Protein AF-A0A8T5UV61-F1 (afdb_monomer_lite)

Structure (mmCIF, N/CA/C/O backbone):
data_AF-A0A8T5UV61-F1
#
_entry.id   AF-A0A8T5UV61-F1
#
loop_
_atom_site.group_PDB
_atom_site.id
_atom_site.type_symbol
_atom_site.label_atom_id
_atom_site.label_alt_id
_atom_site.label_comp_id
_atom_site.label_asym_id
_atom_site.label_entity_id
_atom_site.label_seq_id
_atom_site.pdbx_PDB_ins_code
_atom_site.Cartn_x
_atom_site.Cartn_y
_atom_site.Cartn_z
_atom_site.occupancy
_atom_site.B_iso_or_equiv
_atom_site.auth_seq_id
_atom_site.auth_comp_id
_atom_site.auth_asym_id
_atom_site.auth_atom_id
_atom_site.pdbx_PDB_model_num
ATOM 1 N N . MET A 1 1 ? -10.840 4.000 -15.606 1.00 82.19 1 MET A N 1
ATOM 2 C CA . MET A 1 1 ? -11.154 3.038 -14.528 1.00 82.19 1 MET A CA 1
ATOM 3 C C . MET A 1 1 ? -10.895 3.607 -13.130 1.00 82.19 1 MET A C 1
ATOM 5 O O . MET A 1 1 ? -11.857 3.863 -12.430 1.00 82.19 1 MET A O 1
ATOM 9 N N . TRP A 1 2 ? -9.650 3.900 -12.730 1.00 83.44 2 TRP A N 1
ATOM 10 C CA . TRP A 1 2 ? -9.307 4.299 -11.345 1.00 83.44 2 TRP A CA 1
ATOM 11 C C . TRP A 1 2 ? -10.071 5.491 -10.763 1.00 83.44 2 TRP A C 1
ATOM 13 O O . TRP A 1 2 ? -10.503 5.436 -9.618 1.00 83.44 2 TRP A O 1
ATOM 23 N N . ARG A 1 3 ? -10.331 6.531 -11.563 1.00 86.00 3 ARG A N 1
ATOM 24 C CA . ARG A 1 3 ? -11.186 7.655 -11.139 1.00 86.00 3 ARG A CA 1
ATOM 25 C C . ARG A 1 3 ? -12.611 7.213 -10.786 1.00 86.00 3 ARG A C 1
ATOM 27 O O . ARG A 1 3 ? -13.176 7.719 -9.827 1.00 86.00 3 ARG A O 1
ATOM 34 N N . ALA A 1 4 ? -13.168 6.256 -11.531 1.00 90.94 4 ALA A N 1
ATOM 35 C CA . ALA A 1 4 ? -14.497 5.713 -11.257 1.00 90.94 4 ALA A CA 1
ATOM 36 C C . ALA A 1 4 ? -14.504 4.878 -9.969 1.00 90.94 4 ALA A C 1
ATOM 38 O O . ALA A 1 4 ? -15.421 5.013 -9.169 1.00 90.94 4 ALA A O 1
ATOM 39 N N . ILE A 1 5 ? -13.453 4.087 -9.718 1.00 92.00 5 ILE A N 1
ATOM 40 C CA . ILE A 1 5 ? -13.305 3.345 -8.455 1.00 92.00 5 ILE A CA 1
ATOM 41 C C . ILE A 1 5 ? -13.203 4.326 -7.277 1.00 92.00 5 ILE A C 1
ATOM 43 O O . ILE A 1 5 ? -13.886 4.144 -6.275 1.00 92.00 5 ILE A O 1
ATOM 47 N N . GLY A 1 6 ? -12.424 5.406 -7.414 1.00 91.81 6 GLY A N 1
ATOM 48 C CA . GLY A 1 6 ? -12.344 6.468 -6.405 1.00 91.81 6 GLY A CA 1
ATOM 49 C C . GLY A 1 6 ? -13.685 7.165 -6.155 1.00 91.81 6 GLY A C 1
ATOM 50 O O . GLY A 1 6 ? -14.048 7.400 -5.006 1.00 91.81 6 GLY A O 1
ATOM 51 N N . TYR A 1 7 ? -14.459 7.432 -7.210 1.00 92.44 7 TYR A N 1
ATOM 52 C CA . TYR A 1 7 ? -15.814 7.974 -7.086 1.00 92.44 7 TYR A CA 1
ATOM 53 C C . TYR A 1 7 ? -16.730 7.031 -6.294 1.00 92.44 7 TYR A C 1
ATOM 55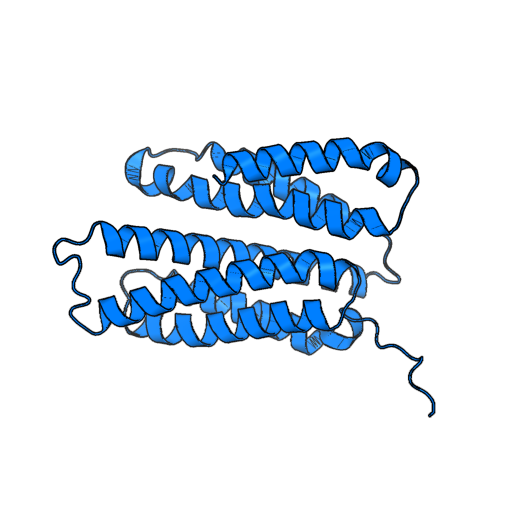 O O . TYR A 1 7 ? -17.366 7.455 -5.332 1.00 92.44 7 TYR A O 1
ATOM 63 N N . VAL A 1 8 ? -16.744 5.738 -6.642 1.00 96.31 8 VAL A N 1
ATOM 64 C CA . VAL A 1 8 ? -17.523 4.722 -5.917 1.00 96.31 8 VAL A CA 1
ATOM 65 C C . VAL A 1 8 ? -17.067 4.613 -4.462 1.00 96.31 8 VAL A C 1
ATOM 67 O O . VAL A 1 8 ? -17.913 4.543 -3.578 1.00 96.31 8 VAL A O 1
ATOM 70 N N . ALA A 1 9 ? -15.762 4.669 -4.186 1.00 95.88 9 ALA A N 1
ATOM 71 C CA . ALA A 1 9 ? -15.240 4.679 -2.821 1.00 95.88 9 ALA A CA 1
ATOM 72 C C . ALA A 1 9 ? -15.761 5.884 -2.013 1.00 95.88 9 ALA A C 1
ATOM 74 O O . ALA A 1 9 ? -16.153 5.726 -0.858 1.00 95.88 9 ALA A O 1
ATOM 75 N N . GLY A 1 10 ? -15.861 7.063 -2.635 1.00 95.69 10 GLY A N 1
ATOM 76 C CA . GLY A 1 10 ? -16.504 8.235 -2.037 1.00 95.69 10 GLY A CA 1
ATOM 77 C C . GLY A 1 10 ? -17.989 8.009 -1.727 1.00 95.69 10 GLY A C 1
ATOM 78 O O . GLY A 1 10 ? -18.439 8.313 -0.624 1.00 95.69 10 GLY A O 1
ATOM 79 N N . ILE A 1 11 ? -18.743 7.412 -2.657 1.00 97.75 11 ILE A N 1
ATOM 80 C CA . ILE A 1 11 ? -20.154 7.050 -2.427 1.00 97.75 11 ILE A CA 1
ATOM 81 C C . ILE A 1 11 ? -20.291 6.039 -1.283 1.00 97.75 11 ILE A C 1
ATOM 83 O O . ILE A 1 11 ? -21.181 6.187 -0.448 1.00 97.75 11 ILE A O 1
ATOM 87 N N . VAL A 1 12 ? -19.398 5.048 -1.199 1.00 97.94 12 VAL A N 1
ATOM 88 C CA . VAL A 1 12 ? -19.366 4.085 -0.091 1.00 97.94 12 VAL A CA 1
ATOM 89 C C . VAL A 1 12 ? -19.177 4.807 1.241 1.00 97.94 12 VAL A C 1
ATOM 91 O O . VAL A 1 12 ? -19.956 4.562 2.158 1.00 97.94 12 VAL A O 1
ATOM 94 N N . LEU A 1 13 ? -18.211 5.728 1.340 1.00 97.25 13 LEU A N 1
ATOM 95 C CA . LEU A 1 13 ? -17.978 6.514 2.559 1.00 97.25 13 LEU A CA 1
ATOM 96 C C . LEU A 1 13 ? -19.225 7.302 2.978 1.00 97.25 13 LEU A C 1
ATOM 98 O O . LEU A 1 13 ? -19.594 7.265 4.149 1.00 97.25 13 LEU A O 1
ATOM 102 N N . LEU A 1 14 ? -19.917 7.941 2.029 1.00 97.44 14 LEU A N 1
ATOM 103 C CA . LEU A 1 14 ? -21.171 8.657 2.296 1.00 97.44 14 LEU A CA 1
ATOM 104 C C . LEU A 1 14 ? -22.288 7.715 2.769 1.00 97.44 14 LEU A C 1
ATOM 106 O O . LEU A 1 14 ? -22.994 8.019 3.730 1.00 97.44 14 LEU A O 1
ATOM 110 N N . ALA A 1 15 ? -22.431 6.552 2.133 1.00 98.12 15 ALA A N 1
ATOM 111 C CA . ALA A 1 15 ? -23.472 5.581 2.460 1.00 98.12 15 ALA A CA 1
ATOM 112 C C . ALA A 1 15 ? -23.315 4.988 3.871 1.00 98.12 15 ALA A C 1
ATOM 114 O O . ALA A 1 15 ? -24.308 4.636 4.512 1.00 98.12 15 ALA A O 1
ATOM 115 N N . ILE A 1 16 ? -22.082 4.886 4.380 1.00 97.31 16 ILE A N 1
ATOM 116 C CA . ILE A 1 16 ? -21.812 4.312 5.703 1.00 97.31 16 ILE A CA 1
ATOM 117 C C . ILE A 1 16 ? -21.799 5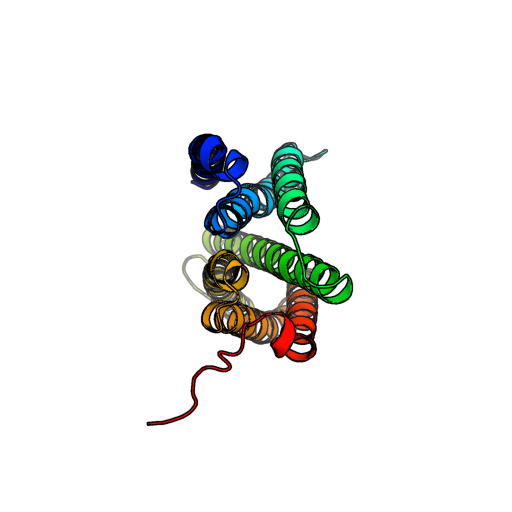.338 6.842 1.00 97.31 16 ILE A C 1
ATOM 119 O O . ILE A 1 16 ? -21.746 4.917 7.999 1.00 97.31 16 ILE A O 1
ATOM 123 N N . VAL A 1 17 ? -21.927 6.646 6.569 1.00 96.50 17 VAL A N 1
ATOM 124 C CA . VAL A 1 17 ? -21.949 7.709 7.602 1.00 96.50 17 VAL A CA 1
ATOM 125 C C . VAL A 1 17 ? -22.904 7.398 8.765 1.00 96.50 17 VAL A C 1
ATOM 127 O O . VAL A 1 17 ? -22.472 7.490 9.916 1.00 96.50 17 VAL A O 1
ATOM 130 N N . PRO A 1 18 ? -24.160 6.946 8.545 1.00 97.19 18 PRO A N 1
ATOM 131 C CA . PRO A 1 18 ? -25.055 6.620 9.657 1.00 97.19 18 PRO A CA 1
ATOM 132 C C . PRO A 1 18 ? -24.549 5.464 10.530 1.00 97.19 18 PRO A C 1
ATOM 134 O O . PRO A 1 18 ? -24.895 5.373 11.705 1.00 97.19 18 PRO A O 1
ATOM 137 N N . SER A 1 19 ? -23.760 4.550 9.961 1.00 96.94 19 SER A N 1
ATOM 138 C CA . SER A 1 19 ? -23.155 3.434 10.693 1.00 96.94 19 SER A CA 1
ATOM 139 C C . SER A 1 19 ? -21.912 3.866 11.467 1.00 96.94 19 SER A C 1
ATOM 141 O O . SER A 1 19 ? -21.738 3.401 12.592 1.00 96.94 19 SER A O 1
ATOM 143 N N . ILE A 1 20 ? -21.119 4.791 10.912 1.00 93.62 20 ILE A N 1
ATOM 144 C CA . ILE A 1 20 ? -19.981 5.419 11.602 1.00 93.62 20 ILE A CA 1
ATOM 145 C C . ILE A 1 20 ? -20.489 6.182 12.828 1.00 93.62 20 ILE A C 1
ATOM 147 O O . ILE A 1 20 ? -19.993 5.980 13.932 1.00 93.62 20 ILE A O 1
ATOM 151 N N . TYR A 1 21 ? -21.550 6.983 12.667 1.00 93.69 21 TYR A N 1
ATOM 152 C CA . TYR A 1 21 ? -22.157 7.737 13.771 1.00 93.69 21 TYR A CA 1
ATOM 153 C C . TYR A 1 21 ? -22.676 6.829 14.897 1.00 93.69 21 TYR A C 1
ATOM 155 O O . TYR A 1 21 ? -22.604 7.173 16.072 1.00 93.69 21 TYR A O 1
ATOM 163 N N . LYS A 1 22 ? -23.165 5.634 14.545 1.00 95.50 22 LYS A N 1
ATOM 164 C CA . LYS A 1 22 ? -23.608 4.607 15.502 1.00 95.50 22 LYS A CA 1
ATOM 165 C C . LYS A 1 22 ? -22.456 3.793 16.107 1.00 95.50 22 LYS A C 1
ATOM 167 O O . LYS A 1 22 ? -22.728 2.872 16.869 1.00 95.50 22 LYS A O 1
ATOM 172 N N . GLY A 1 23 ? -21.202 4.082 15.751 1.00 90.31 23 GLY A N 1
ATOM 173 C CA . GLY A 1 23 ? -20.021 3.389 16.268 1.00 90.31 23 GLY A CA 1
ATOM 174 C C . GLY A 1 23 ? -19.948 1.911 15.884 1.00 90.31 23 GLY A C 1
ATOM 175 O O . GLY A 1 23 ? -19.446 1.106 16.663 1.00 90.31 23 GLY A O 1
ATOM 176 N N . LYS A 1 24 ? -20.489 1.516 14.723 1.00 92.81 24 LYS A N 1
ATOM 177 C CA . LYS A 1 24 ? -20.487 0.103 14.316 1.00 92.81 24 LYS A CA 1
ATOM 178 C C . LYS A 1 24 ? -19.073 -0.354 13.942 1.00 92.81 24 LYS A C 1
ATOM 180 O O . LYS A 1 24 ? -18.500 0.157 12.991 1.00 92.81 24 LYS A O 1
ATOM 185 N N . GLU A 1 25 ? -18.564 -1.392 14.601 1.00 87.56 25 GLU A N 1
ATOM 186 C CA . GLU A 1 25 ? -17.175 -1.865 14.437 1.00 87.56 25 GLU A CA 1
ATOM 187 C C . GLU A 1 25 ? -16.787 -2.232 12.996 1.00 87.56 25 GLU A C 1
ATOM 189 O O . GLU A 1 25 ? -15.652 -2.020 12.574 1.00 87.56 25 GLU A O 1
ATOM 194 N N . TRP A 1 26 ? -17.734 -2.734 12.196 1.00 91.88 26 TRP A N 1
ATOM 195 C CA . TRP A 1 26 ? -17.458 -3.122 10.811 1.00 91.88 26 TRP A CA 1
ATOM 196 C C . TRP A 1 26 ? -17.126 -1.940 9.895 1.00 91.88 26 TRP A C 1
ATOM 198 O O . TRP A 1 26 ? -16.655 -2.185 8.786 1.00 91.88 26 TRP A O 1
ATOM 208 N N . THR A 1 27 ? -17.383 -0.686 10.287 1.00 95.06 27 THR A N 1
ATOM 209 C CA . THR A 1 27 ? -17.129 0.455 9.395 1.00 95.06 27 THR A CA 1
ATOM 210 C C . THR A 1 27 ? -15.643 0.648 9.150 1.00 95.06 27 THR A C 1
ATOM 212 O O . THR A 1 27 ? -15.276 0.930 8.016 1.00 95.06 27 THR A O 1
ATOM 215 N N . MET A 1 28 ? -14.779 0.359 10.131 1.00 93.69 28 MET A N 1
ATOM 216 C CA . MET A 1 28 ? -13.334 0.585 10.028 1.00 93.69 28 MET A CA 1
ATOM 217 C C . MET A 1 28 ? -12.719 -0.068 8.785 1.00 93.69 28 MET A C 1
ATOM 219 O O . MET A 1 28 ? -12.018 0.592 8.022 1.00 93.69 28 MET A O 1
ATOM 223 N N . LYS A 1 29 ? -13.001 -1.353 8.534 1.00 95.06 29 LYS A N 1
ATOM 224 C CA . LYS A 1 29 ? -12.458 -2.059 7.359 1.00 95.06 29 LYS A CA 1
ATOM 225 C C . LYS A 1 29 ? -12.929 -1.428 6.046 1.00 95.06 29 LYS A C 1
ATOM 227 O O . LYS A 1 29 ? -12.178 -1.401 5.073 1.00 95.06 29 LYS A O 1
ATOM 232 N N . VAL A 1 30 ? -14.162 -0.918 6.016 1.00 97.25 30 VAL A N 1
ATOM 233 C CA . VAL A 1 30 ? -14.756 -0.288 4.832 1.00 97.25 30 VAL A CA 1
ATOM 234 C C . VAL A 1 30 ? -14.184 1.109 4.635 1.00 97.25 30 VAL A C 1
ATOM 236 O O . VAL A 1 30 ? -13.793 1.436 3.522 1.00 97.25 30 VAL A O 1
ATOM 239 N N . GLU A 1 31 ? -14.055 1.892 5.705 1.00 97.38 31 GLU A N 1
ATOM 240 C CA . GLU A 1 31 ? -13.441 3.218 5.693 1.00 97.38 31 GLU A CA 1
ATOM 241 C C . GLU A 1 31 ? -11.984 3.142 5.229 1.00 97.38 31 GLU A C 1
ATOM 243 O O . GLU A 1 31 ? -11.615 3.821 4.274 1.00 97.38 31 GLU A O 1
ATOM 248 N N . LEU A 1 32 ? -11.171 2.265 5.829 1.00 97.38 32 LEU A N 1
ATOM 249 C CA . LEU A 1 32 ? -9.770 2.082 5.440 1.00 97.38 32 LEU A CA 1
ATOM 250 C C . LEU A 1 32 ? -9.639 1.657 3.979 1.00 97.38 32 LEU A C 1
ATOM 252 O O . LEU A 1 32 ? -8.831 2.220 3.245 1.00 97.38 32 LEU A O 1
ATOM 256 N N . THR A 1 33 ? -10.453 0.702 3.529 1.00 97.00 33 THR A N 1
ATOM 257 C CA . THR A 1 33 ? -10.420 0.254 2.129 1.00 97.00 33 THR A CA 1
ATOM 258 C C . THR A 1 33 ? -10.833 1.380 1.183 1.00 97.00 33 THR A C 1
ATOM 260 O O . THR A 1 33 ? -10.167 1.619 0.177 1.00 97.00 33 THR A O 1
ATOM 263 N N . ALA A 1 34 ? -11.902 2.108 1.509 1.00 97.31 34 ALA A N 1
ATOM 264 C CA . ALA A 1 34 ? -12.408 3.188 0.675 1.00 97.31 34 ALA A CA 1
ATOM 265 C C . ALA A 1 34 ? -11.436 4.373 0.609 1.00 97.31 34 ALA A C 1
ATOM 267 O O . ALA A 1 34 ? -11.227 4.905 -0.476 1.00 97.31 34 ALA A O 1
ATOM 268 N N . TYR A 1 35 ? -10.788 4.748 1.716 1.00 97.50 35 TYR A N 1
ATOM 269 C CA . TYR A 1 35 ? -9.764 5.796 1.730 1.00 97.50 35 TYR A CA 1
ATOM 270 C C . TYR A 1 35 ? -8.435 5.357 1.092 1.00 97.50 35 TYR A C 1
ATOM 272 O O . TYR A 1 35 ? -7.727 6.189 0.517 1.00 97.50 35 TYR A O 1
ATOM 280 N N . ALA A 1 36 ? -8.103 4.061 1.104 1.00 96.38 36 ALA A N 1
ATOM 281 C CA . ALA A 1 36 ? -6.913 3.540 0.427 1.00 96.38 36 ALA A CA 1
ATOM 282 C C . ALA A 1 36 ? -6.983 3.726 -1.098 1.00 96.38 36 ALA A C 1
ATOM 284 O O . ALA A 1 36 ? -5.971 4.030 -1.728 1.00 96.38 36 ALA A O 1
ATOM 285 N N . VAL A 1 37 ? -8.176 3.617 -1.699 1.00 94.88 37 VAL A N 1
ATOM 286 C CA . VAL A 1 37 ? -8.373 3.790 -3.149 1.00 94.88 37 VAL A CA 1
ATOM 287 C C . VAL A 1 37 ? -7.872 5.152 -3.661 1.00 94.88 37 VAL A C 1
ATOM 289 O O . VAL A 1 37 ? -7.001 5.150 -4.536 1.00 94.88 37 VAL A O 1
ATOM 292 N N . PRO A 1 38 ? -8.368 6.316 -3.190 1.00 93.00 38 PRO A N 1
ATOM 293 C CA . PRO A 1 38 ? -7.874 7.614 -3.644 1.00 93.00 38 PRO A CA 1
ATOM 294 C C . PRO A 1 38 ? -6.418 7.857 -3.235 1.00 93.00 38 PRO A C 1
ATOM 296 O O . PRO A 1 38 ? -5.683 8.439 -4.028 1.00 93.00 38 PRO A O 1
ATOM 299 N N . SER A 1 39 ? -5.978 7.347 -2.076 1.00 92.69 39 SER A N 1
ATOM 300 C CA . SER A 1 39 ? -4.582 7.448 -1.615 1.00 92.69 39 SER A CA 1
ATOM 301 C C . SER A 1 39 ? -3.599 6.827 -2.612 1.00 92.69 39 SER A C 1
ATOM 303 O O . SER A 1 39 ? -2.635 7.466 -3.028 1.00 92.69 39 SER A O 1
ATOM 305 N N . ILE A 1 40 ? -3.880 5.592 -3.035 1.00 90.81 40 ILE A N 1
ATOM 306 C CA . ILE A 1 40 ? -3.026 4.809 -3.934 1.00 90.81 40 ILE A CA 1
ATOM 307 C C . ILE A 1 40 ? -3.187 5.286 -5.384 1.00 90.81 40 ILE A C 1
ATOM 309 O O . ILE A 1 40 ? -2.211 5.551 -6.087 1.00 90.81 40 ILE A O 1
ATOM 313 N N . SER A 1 41 ? -4.429 5.440 -5.851 1.00 82.56 41 SER A N 1
ATOM 314 C CA . SER A 1 41 ? -4.696 5.757 -7.260 1.00 82.56 41 SER A CA 1
ATOM 315 C C . SER A 1 41 ? -4.389 7.207 -7.642 1.00 82.56 41 SER A C 1
ATOM 317 O O . SER A 1 41 ? -4.009 7.459 -8.788 1.00 82.56 41 SER A O 1
ATOM 319 N N . GLY A 1 42 ? -4.512 8.163 -6.717 1.00 82.56 42 GLY A N 1
ATOM 320 C CA . GLY A 1 42 ? -4.112 9.547 -6.967 1.00 82.56 42 GLY A CA 1
ATOM 321 C C . GLY A 1 42 ? -2.602 9.665 -7.198 1.00 82.56 42 GLY A C 1
ATOM 322 O O . GLY A 1 42 ? -2.172 10.392 -8.094 1.00 82.56 42 GLY A O 1
ATOM 323 N N . MET A 1 43 ? -1.802 8.872 -6.471 1.00 80.62 43 MET A N 1
ATOM 324 C CA . MET A 1 43 ? -0.343 8.848 -6.605 1.00 80.62 43 MET A CA 1
ATOM 325 C C . MET A 1 43 ? 0.087 8.223 -7.932 1.00 80.62 43 MET A C 1
ATOM 327 O O . MET A 1 43 ? 1.105 8.601 -8.486 1.00 80.62 43 MET A O 1
ATOM 331 N N . PHE A 1 44 ? -0.703 7.323 -8.514 1.00 79.19 44 PHE A N 1
ATOM 332 C CA . PHE A 1 44 ? -0.473 6.881 -9.890 1.00 79.19 44 PHE A CA 1
ATOM 333 C C . PHE A 1 44 ? -0.715 7.999 -10.914 1.00 79.19 44 PHE A C 1
ATOM 335 O O . PHE A 1 44 ? 0.058 8.175 -11.859 1.00 79.19 44 PHE A O 1
ATOM 342 N N . MET A 1 45 ? -1.786 8.775 -10.736 1.00 81.56 45 MET A N 1
ATOM 343 C CA . MET A 1 45 ? -2.158 9.847 -11.667 1.00 81.56 45 MET A CA 1
ATOM 344 C C . MET A 1 45 ? -1.148 11.011 -11.685 1.00 81.56 45 MET A C 1
ATOM 346 O O . MET A 1 45 ? -1.252 11.896 -12.532 1.00 81.56 45 MET A O 1
ATOM 350 N N . PHE A 1 46 ? -0.149 10.972 -10.804 1.00 81.62 46 PHE A N 1
ATOM 351 C CA . PHE A 1 46 ? 1.090 11.746 -10.838 1.00 81.62 46 PHE A CA 1
ATOM 352 C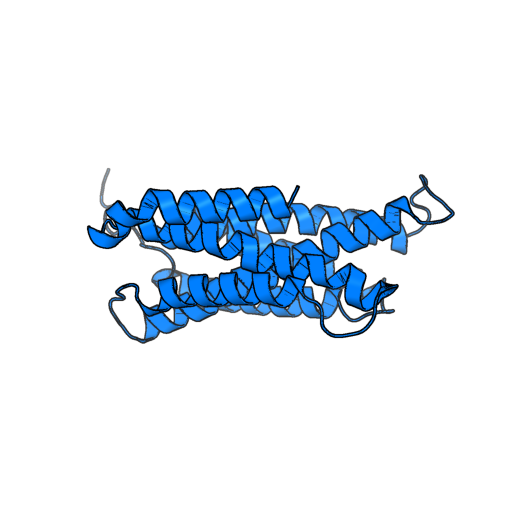 C . PHE A 1 46 ? 1.954 11.500 -12.083 1.00 81.62 46 PHE A C 1
ATOM 354 O O . PHE A 1 46 ? 2.532 12.442 -12.620 1.00 81.62 46 PHE A O 1
ATOM 361 N N . LEU A 1 47 ? 2.066 10.247 -12.549 1.00 78.69 47 LEU A N 1
ATOM 362 C CA . LEU A 1 47 ? 3.079 9.849 -13.538 1.00 78.69 47 LEU A CA 1
ATOM 363 C C . LEU A 1 47 ? 3.024 10.649 -14.852 1.00 78.69 47 LEU A C 1
ATOM 365 O O . LEU A 1 47 ? 4.084 11.007 -15.372 1.00 78.69 47 LEU A O 1
ATOM 369 N N . PRO A 1 48 ? 1.842 10.980 -15.409 1.00 78.81 48 PRO A N 1
ATOM 370 C CA . PRO A 1 48 ? 1.774 11.833 -16.590 1.00 78.81 48 PRO A CA 1
ATOM 371 C C . PRO A 1 48 ? 2.293 13.255 -16.348 1.00 78.81 48 PRO A C 1
ATOM 373 O O . PRO A 1 48 ? 2.858 13.850 -17.261 1.00 78.81 48 PRO A O 1
ATOM 376 N N . TYR A 1 49 ? 2.150 13.799 -15.134 1.00 80.56 49 TYR A N 1
ATOM 377 C CA . TYR A 1 49 ? 2.603 15.157 -14.825 1.00 80.56 49 TYR A CA 1
ATOM 378 C C . TYR A 1 49 ? 4.123 15.258 -14.834 1.00 80.56 49 TYR A C 1
ATOM 380 O O . TYR A 1 49 ? 4.657 16.163 -15.468 1.00 80.56 49 TYR A O 1
ATOM 388 N N . ILE A 1 50 ? 4.818 14.294 -14.223 1.00 74.62 50 ILE A N 1
ATOM 389 C CA . ILE A 1 50 ? 6.287 14.254 -14.273 1.00 74.62 50 ILE A CA 1
ATOM 390 C C . ILE A 1 50 ? 6.830 13.928 -15.661 1.00 74.62 50 ILE A C 1
ATOM 392 O O . ILE A 1 50 ? 7.934 14.341 -15.992 1.00 74.62 50 ILE A O 1
ATOM 396 N N . SER A 1 51 ? 6.071 13.176 -16.462 1.00 75.38 51 SER A N 1
ATOM 397 C CA . SER A 1 51 ? 6.552 12.689 -17.758 1.00 75.38 51 SER A CA 1
ATOM 398 C C . SER A 1 51 ? 6.281 13.669 -18.903 1.00 75.38 51 SER A C 1
ATOM 400 O O . SER A 1 51 ? 7.035 13.669 -19.869 1.00 75.38 51 SER A O 1
ATOM 402 N N . PHE A 1 52 ? 5.196 14.455 -18.837 1.00 79.88 52 PHE A N 1
ATOM 403 C CA . PHE A 1 52 ? 4.679 15.181 -20.009 1.00 79.88 52 PHE A CA 1
ATOM 404 C C . PHE A 1 52 ? 4.206 16.616 -19.750 1.00 79.88 52 PHE A C 1
ATOM 406 O O . PHE A 1 52 ? 4.248 17.422 -20.672 1.00 79.88 52 PHE A O 1
ATOM 413 N N . VAL A 1 53 ? 3.714 16.943 -18.549 1.00 81.88 53 VAL A N 1
ATOM 414 C CA . VAL A 1 53 ? 3.055 18.244 -18.292 1.00 81.88 53 VAL A CA 1
ATOM 415 C C . VAL A 1 53 ? 3.991 19.239 -17.600 1.00 81.88 53 VAL A C 1
ATOM 417 O O . VAL A 1 53 ? 3.970 20.423 -17.921 1.00 81.88 53 VAL A O 1
ATOM 420 N N . GLY A 1 54 ? 4.819 18.768 -16.663 1.00 76.88 54 GLY A N 1
ATOM 421 C CA . GLY A 1 54 ? 5.556 19.626 -15.735 1.00 76.88 54 GLY A CA 1
ATOM 422 C C . GLY A 1 54 ? 4.650 20.276 -14.675 1.00 76.88 54 GLY A C 1
ATOM 423 O O . GLY A 1 54 ? 3.428 20.330 -14.810 1.00 76.88 54 GLY A O 1
ATOM 424 N N . GLY A 1 55 ? 5.251 20.768 -13.587 1.00 82.00 55 GLY A N 1
ATOM 425 C CA . GLY A 1 55 ? 4.541 21.459 -12.501 1.00 82.00 55 GLY A CA 1
ATOM 426 C C . GLY A 1 55 ? 3.929 20.545 -11.430 1.00 82.00 55 GLY A C 1
ATOM 427 O O . GLY A 1 55 ? 4.154 19.334 -11.409 1.00 82.00 55 GLY A O 1
ATOM 428 N N . PHE A 1 56 ? 3.180 21.146 -10.492 1.00 83.19 56 PHE A N 1
ATOM 429 C CA . PHE A 1 56 ? 2.579 20.396 -9.389 1.00 83.19 56 PHE A CA 1
ATOM 430 C C . PHE A 1 56 ? 1.461 19.464 -9.903 1.00 83.19 56 PHE A C 1
ATOM 432 O O . PHE A 1 56 ? 0.526 19.921 -10.568 1.00 83.19 56 PHE A O 1
ATOM 439 N N . PRO A 1 57 ? 1.498 18.170 -9.566 1.00 85.38 57 PRO A N 1
ATOM 440 C CA . PRO A 1 57 ? 0.499 17.207 -10.005 1.00 85.38 57 PRO A CA 1
ATOM 441 C C . PRO A 1 57 ? -0.804 17.374 -9.229 1.00 85.38 57 PRO A C 1
ATOM 443 O O . PRO A 1 57 ? -0.928 16.919 -8.096 1.00 85.38 57 PRO A O 1
ATOM 446 N N . ILE A 1 58 ? -1.818 17.961 -9.864 1.00 85.81 58 ILE A N 1
ATOM 447 C CA . ILE A 1 58 ? -3.159 18.143 -9.277 1.00 85.81 58 ILE A CA 1
ATOM 448 C C . ILE A 1 58 ? -3.733 16.841 -8.676 1.00 85.81 58 ILE A C 1
ATOM 450 O O . ILE A 1 58 ? -4.308 16.906 -7.587 1.00 85.81 58 ILE A O 1
ATOM 454 N N . PRO A 1 59 ? -3.553 15.644 -9.281 1.00 87.19 59 PRO A N 1
ATOM 455 C CA . PRO A 1 59 ? -4.045 14.402 -8.685 1.00 87.19 59 PRO A CA 1
ATOM 456 C C . PRO A 1 59 ? -3.458 14.062 -7.307 1.00 87.19 59 PRO A C 1
ATOM 458 O O . PRO A 1 59 ? -4.090 13.310 -6.571 1.00 87.19 59 PRO A O 1
ATOM 461 N N . MET A 1 60 ? -2.325 14.656 -6.908 1.00 88.62 60 MET A N 1
ATOM 462 C CA . MET A 1 60 ? -1.792 14.516 -5.546 1.00 88.62 60 MET A CA 1
ATOM 463 C C . MET A 1 60 ? -2.759 15.023 -4.481 1.00 88.62 60 MET A C 1
ATOM 465 O O . MET A 1 60 ? -2.792 14.475 -3.386 1.00 88.62 60 MET A O 1
ATOM 469 N N . ILE A 1 61 ? -3.584 16.026 -4.797 1.00 90.75 61 ILE A N 1
ATOM 470 C CA . ILE A 1 61 ? -4.616 16.522 -3.878 1.00 90.75 61 ILE A CA 1
ATOM 471 C C . ILE A 1 61 ? -5.597 15.394 -3.539 1.00 90.75 61 ILE A C 1
ATOM 473 O O . ILE A 1 61 ? -5.968 15.225 -2.381 1.00 90.75 61 ILE A O 1
ATOM 477 N N . ILE A 1 62 ? -5.965 14.575 -4.529 1.00 90.44 62 ILE A N 1
ATOM 478 C CA . ILE A 1 62 ? -6.856 13.425 -4.335 1.00 90.44 62 ILE A CA 1
ATOM 479 C C . ILE A 1 62 ? -6.180 12.383 -3.434 1.00 90.44 62 ILE A C 1
ATOM 481 O O . ILE A 1 62 ? -6.818 11.887 -2.504 1.00 90.44 62 ILE A O 1
ATOM 485 N N . SER A 1 63 ? -4.889 12.103 -3.654 1.00 91.88 63 SER A N 1
ATOM 486 C CA . SER A 1 63 ? -4.111 11.214 -2.780 1.00 91.88 63 SER A CA 1
ATOM 487 C C . SER A 1 63 ? -4.076 11.717 -1.347 1.00 91.88 63 SER A C 1
ATOM 489 O O . SER A 1 63 ? -4.287 10.940 -0.424 1.00 91.88 63 SER A O 1
ATOM 491 N N . PHE A 1 64 ? -3.831 13.015 -1.150 1.00 93.38 64 PHE A N 1
ATOM 492 C CA . PHE A 1 64 ? -3.742 13.611 0.177 1.00 93.38 64 PHE A CA 1
ATOM 493 C C . PHE A 1 64 ? -5.077 13.585 0.912 1.00 93.38 64 PHE A C 1
ATOM 495 O O . PHE A 1 64 ? -5.096 13.247 2.090 1.00 93.38 64 PHE A O 1
ATOM 502 N N . VAL A 1 65 ? -6.195 13.858 0.234 1.00 94.19 65 VAL A N 1
ATOM 503 C CA . VAL A 1 65 ? -7.531 13.709 0.835 1.00 94.19 65 VAL A CA 1
ATOM 504 C C . VAL A 1 65 ? -7.776 12.259 1.259 1.00 94.19 65 VAL A C 1
ATOM 506 O O . VAL A 1 65 ? -8.226 12.016 2.378 1.00 94.19 65 VAL A O 1
ATOM 509 N N . GLY A 1 66 ? -7.427 11.296 0.400 1.00 94.94 66 GLY A N 1
ATOM 510 C CA . GLY A 1 66 ? -7.483 9.876 0.740 1.00 94.94 66 GLY A CA 1
ATOM 511 C C . GLY A 1 66 ? -6.644 9.536 1.969 1.00 94.94 66 GLY A C 1
ATOM 512 O O . GLY A 1 66 ? -7.138 8.891 2.890 1.00 94.94 66 GLY A O 1
ATOM 513 N N . LEU A 1 67 ? -5.397 10.008 2.003 1.00 95.25 67 LEU A N 1
ATOM 514 C CA . LEU A 1 67 ? -4.425 9.680 3.040 1.00 95.25 67 LEU A CA 1
ATOM 515 C C . LEU A 1 67 ? -4.801 10.298 4.386 1.00 95.25 67 LEU A C 1
ATOM 517 O O . LEU A 1 67 ? -4.701 9.633 5.414 1.00 95.25 67 LEU A O 1
ATOM 521 N N . VAL A 1 68 ? -5.286 11.543 4.375 1.00 96.62 68 VAL A N 1
ATOM 522 C CA . VAL A 1 68 ? -5.835 12.202 5.565 1.00 96.62 68 VAL A CA 1
ATOM 523 C C . VAL A 1 68 ? -6.985 11.374 6.119 1.00 96.62 68 VAL A C 1
ATOM 525 O O . VAL A 1 68 ? -6.944 11.022 7.291 1.00 96.62 68 VAL A O 1
ATOM 528 N N . GLY A 1 69 ? -7.955 10.981 5.288 1.00 96.25 69 GLY A N 1
ATOM 529 C CA . GLY A 1 69 ? -9.054 10.124 5.732 1.00 96.25 69 GLY A CA 1
ATOM 530 C C . GLY A 1 69 ? -8.576 8.774 6.274 1.00 96.25 69 GLY A C 1
ATOM 531 O O . GLY A 1 69 ? -8.986 8.357 7.356 1.00 96.25 69 GLY A O 1
ATOM 532 N N . PHE A 1 70 ? -7.642 8.126 5.575 1.00 97.00 70 PHE A N 1
ATOM 533 C CA . PHE A 1 70 ? -7.063 6.843 5.973 1.00 97.00 70 PHE A CA 1
ATOM 534 C C . PHE A 1 70 ? -6.385 6.920 7.349 1.00 97.00 70 PHE A C 1
ATOM 536 O O . PHE A 1 70 ? -6.667 6.115 8.239 1.00 97.00 70 PHE A O 1
ATOM 543 N N . TRP A 1 71 ? -5.528 7.920 7.562 1.00 96.62 71 TRP A N 1
ATOM 544 C CA . TRP A 1 71 ? -4.873 8.138 8.849 1.00 96.62 71 TRP A CA 1
ATOM 545 C C . TRP A 1 71 ? -5.837 8.605 9.931 1.00 96.62 71 TRP A C 1
ATOM 547 O O . TRP A 1 71 ? -5.696 8.164 11.069 1.00 96.62 71 TRP A O 1
ATOM 557 N N . SER A 1 72 ? -6.833 9.436 9.611 1.00 95.94 72 SER A N 1
ATOM 558 C CA . SER A 1 72 ? -7.875 9.824 10.565 1.00 95.94 72 SER A CA 1
ATOM 559 C C . SER A 1 72 ? -8.589 8.600 11.127 1.00 95.94 72 SER A C 1
ATOM 561 O O . SER A 1 72 ? -8.740 8.510 12.341 1.00 95.94 72 SER A O 1
ATOM 563 N N . VAL A 1 73 ? -8.944 7.620 10.291 1.00 95.25 73 VAL A N 1
ATOM 564 C CA . VAL A 1 73 ? -9.560 6.368 10.758 1.00 95.25 73 VAL A CA 1
ATOM 565 C C . VAL A 1 73 ? -8.624 5.626 11.714 1.00 95.25 73 VAL A C 1
ATOM 567 O O . VAL A 1 73 ? -9.035 5.278 12.817 1.00 95.25 73 VAL A O 1
ATOM 570 N N . LEU A 1 74 ? -7.348 5.441 11.356 1.00 94.38 74 LEU A N 1
ATOM 571 C CA . LEU A 1 74 ? -6.377 4.740 12.213 1.00 94.38 74 LEU A CA 1
ATOM 572 C C . LEU A 1 74 ? -6.109 5.462 13.543 1.00 94.38 74 LEU A C 1
ATOM 574 O O . LEU A 1 74 ? -5.934 4.816 14.579 1.00 94.38 74 LEU A O 1
ATOM 578 N N . LEU A 1 75 ? -6.070 6.797 13.513 1.00 93.81 75 LEU A N 1
ATOM 579 C CA . LEU A 1 75 ? -5.806 7.647 14.672 1.00 93.81 75 LEU A CA 1
ATOM 580 C C . LEU A 1 75 ? -7.010 7.760 15.609 1.00 93.81 75 LEU A C 1
ATOM 582 O O . LEU A 1 75 ? -6.808 7.856 16.821 1.00 93.81 75 LEU A O 1
ATOM 586 N N . LEU A 1 76 ? -8.229 7.785 15.073 1.00 91.44 76 LEU A N 1
ATOM 587 C CA . LEU A 1 76 ? -9.460 7.929 15.852 1.00 91.44 76 LEU A CA 1
ATOM 588 C C . LEU A 1 76 ? -10.001 6.587 16.351 1.00 91.44 76 LEU A C 1
ATOM 590 O O . LEU A 1 76 ? -10.736 6.564 17.338 1.00 91.44 76 LEU A O 1
ATOM 594 N N . HIS A 1 77 ? -9.630 5.475 15.710 1.00 88.44 77 HIS A N 1
ATOM 595 C CA . HIS A 1 77 ? -10.010 4.153 16.188 1.00 88.44 77 HIS A CA 1
ATOM 596 C 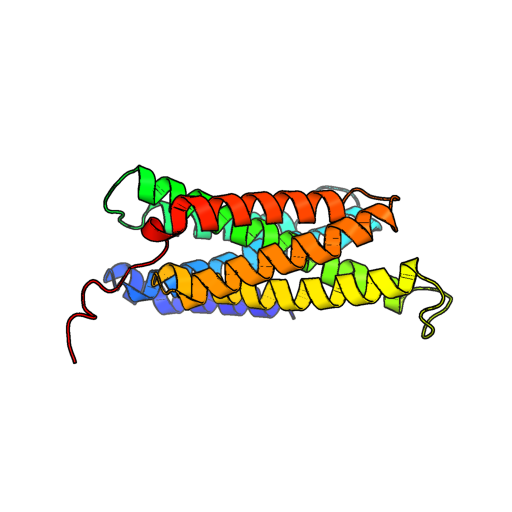C . HIS A 1 77 ? -9.422 3.878 17.579 1.00 88.44 77 HIS A C 1
ATOM 598 O O . HIS A 1 77 ? -8.295 4.278 17.893 1.00 88.44 77 HIS A O 1
ATOM 604 N N . LYS A 1 78 ? -10.203 3.203 18.428 1.00 85.06 78 LYS A N 1
ATOM 605 C CA . LYS A 1 78 ? -9.766 2.821 19.774 1.00 85.06 78 LYS A CA 1
ATOM 606 C C . LYS A 1 78 ? -8.762 1.671 19.676 1.00 85.06 78 LYS A C 1
ATOM 608 O O . LYS A 1 78 ? -8.974 0.731 18.923 1.00 85.06 78 LYS A O 1
ATOM 613 N N . HIS A 1 79 ? -7.687 1.760 20.451 1.00 85.19 79 HIS A N 1
ATOM 614 C CA . HIS A 1 79 ? -6.671 0.712 20.596 1.00 85.19 79 HIS A CA 1
ATOM 615 C C . HIS A 1 79 ? -6.441 0.473 22.085 1.00 85.19 79 HIS A C 1
ATOM 617 O O . HIS A 1 79 ? -6.638 1.399 22.878 1.00 85.19 79 HIS A O 1
ATOM 623 N N . ASP A 1 80 ? -5.991 -0.723 22.457 1.00 83.31 80 ASP A N 1
ATOM 624 C CA . ASP A 1 80 ? -5.831 -1.094 23.866 1.00 83.31 80 ASP A CA 1
ATOM 625 C C . ASP A 1 80 ? -4.645 -0.361 24.504 1.00 83.31 80 ASP A C 1
ATOM 627 O O . ASP A 1 80 ? -4.649 -0.047 25.694 1.00 83.31 80 ASP A O 1
ATOM 631 N N . ASN A 1 81 ? -3.611 -0.054 23.712 1.00 89.88 81 ASN A N 1
ATOM 632 C CA . ASN A 1 81 ? -2.456 0.724 24.154 1.00 89.88 81 ASN A CA 1
ATOM 633 C C . ASN A 1 81 ? -1.802 1.533 23.018 1.00 89.88 81 ASN A C 1
ATOM 635 O O . ASN A 1 81 ? -2.044 1.323 21.828 1.00 89.88 81 ASN A O 1
ATOM 639 N N . LEU A 1 82 ? -0.929 2.473 23.401 1.00 92.19 82 LEU A N 1
ATOM 640 C CA . LEU A 1 82 ? -0.231 3.356 22.461 1.00 92.19 82 LEU A CA 1
ATOM 641 C C . LEU A 1 82 ? 0.675 2.589 21.487 1.00 92.19 82 LEU A C 1
ATOM 643 O O . LEU A 1 82 ? 0.751 2.952 20.315 1.00 92.19 82 LEU A O 1
ATOM 647 N N . LEU A 1 83 ? 1.348 1.533 21.952 1.00 92.62 83 LEU A N 1
ATOM 648 C CA . LEU A 1 83 ? 2.244 0.741 21.109 1.00 92.62 83 LEU A CA 1
ATOM 649 C C . LEU A 1 83 ? 1.474 0.061 19.975 1.00 92.62 83 LEU A C 1
ATOM 651 O O . LEU A 1 83 ? 1.888 0.131 18.825 1.00 92.62 83 LEU A O 1
ATOM 655 N N . GLU A 1 84 ? 0.335 -0.548 20.279 1.00 91.19 84 GLU A N 1
ATOM 656 C CA . GLU A 1 84 ? -0.549 -1.156 19.290 1.00 91.19 84 GLU A CA 1
ATOM 657 C C . GLU A 1 84 ? -1.069 -0.139 18.273 1.00 91.19 84 GLU A C 1
ATOM 659 O O . GLU A 1 84 ? -1.043 -0.399 17.070 1.00 91.19 84 GLU A O 1
ATOM 664 N N . LYS A 1 85 ? -1.457 1.053 18.736 1.00 93.69 85 LYS A N 1
ATOM 665 C CA . LYS A 1 85 ? -1.850 2.151 17.851 1.00 93.69 85 LYS A CA 1
ATOM 666 C C . LYS A 1 85 ? -0.726 2.530 16.883 1.00 93.69 85 LYS A C 1
ATOM 668 O O . LYS A 1 85 ? -0.971 2.652 15.684 1.00 93.69 85 LYS A O 1
ATOM 673 N N . ILE A 1 86 ? 0.499 2.693 17.386 1.00 95.62 86 ILE A N 1
ATOM 674 C CA . ILE A 1 86 ? 1.674 3.031 16.569 1.00 95.62 86 ILE A CA 1
ATOM 675 C C . ILE A 1 86 ? 1.971 1.912 15.569 1.00 95.62 86 ILE A C 1
ATOM 677 O O . ILE A 1 86 ? 2.117 2.184 14.380 1.00 95.62 86 ILE A O 1
ATOM 681 N N . VAL A 1 87 ? 2.010 0.660 16.029 1.00 95.62 87 VAL A N 1
ATOM 682 C CA . VAL A 1 87 ? 2.249 -0.518 15.184 1.00 95.62 87 VAL A CA 1
ATOM 683 C C . VAL A 1 87 ? 1.221 -0.591 14.061 1.00 95.62 87 VAL A C 1
ATOM 685 O O . VAL A 1 87 ? 1.607 -0.772 12.908 1.00 95.62 87 VAL A O 1
ATOM 688 N N . ASN A 1 88 ? -0.063 -0.388 14.364 1.00 94.00 88 ASN A N 1
ATOM 689 C CA . ASN A 1 88 ? -1.116 -0.350 13.357 1.00 94.00 88 ASN A CA 1
ATOM 690 C C . ASN A 1 88 ? -0.874 0.787 12.359 1.00 94.00 88 ASN A C 1
ATOM 692 O O . ASN A 1 88 ? -0.766 0.527 11.164 1.00 94.00 88 ASN A O 1
ATOM 696 N N . ILE A 1 89 ? -0.717 2.031 12.822 1.00 96.00 89 ILE A N 1
ATOM 697 C CA . ILE A 1 89 ? -0.510 3.189 11.936 1.00 96.00 89 ILE A CA 1
ATOM 698 C C . ILE A 1 89 ? 0.673 2.969 10.994 1.00 96.00 89 ILE A C 1
ATOM 700 O O . ILE A 1 89 ? 0.538 3.156 9.783 1.00 96.00 89 ILE A O 1
ATOM 704 N N . VAL A 1 90 ? 1.815 2.538 11.530 1.00 97.38 90 VAL A N 1
ATOM 705 C CA . VAL A 1 90 ? 3.030 2.318 10.743 1.00 97.38 90 VAL A CA 1
ATOM 706 C C . VAL A 1 90 ? 2.832 1.158 9.765 1.00 97.38 90 VAL A C 1
ATOM 708 O O . VAL A 1 90 ? 3.109 1.319 8.580 1.00 97.38 90 VAL A O 1
ATOM 711 N N . THR A 1 91 ? 2.273 0.029 10.207 1.00 98.00 91 THR A N 1
ATOM 712 C CA . THR A 1 91 ? 2.048 -1.144 9.345 1.00 98.00 91 THR A CA 1
ATOM 713 C C . THR A 1 91 ? 1.085 -0.832 8.202 1.00 98.00 91 THR A C 1
ATOM 715 O O . THR A 1 91 ? 1.408 -1.096 7.046 1.00 98.00 91 THR A O 1
ATOM 718 N N . TYR A 1 92 ? -0.064 -0.209 8.481 1.00 97.81 92 TYR A N 1
ATOM 719 C CA . TYR A 1 92 ? -1.017 0.183 7.437 1.00 97.81 92 TYR A CA 1
ATOM 720 C C . TYR A 1 92 ? -0.444 1.223 6.479 1.00 97.81 92 TYR A C 1
ATOM 722 O O . TYR A 1 92 ? -0.729 1.174 5.282 1.00 97.81 92 TYR A O 1
ATOM 730 N N . THR A 1 93 ? 0.389 2.138 6.978 1.00 97.12 93 THR A N 1
ATOM 731 C CA . THR A 1 93 ? 1.086 3.102 6.122 1.00 97.12 93 THR A CA 1
ATOM 732 C C . THR A 1 93 ? 2.058 2.385 5.188 1.00 97.12 93 THR A C 1
ATOM 734 O O . THR A 1 93 ? 2.034 2.648 3.991 1.00 97.12 93 THR A O 1
ATOM 737 N N . PHE A 1 94 ? 2.837 1.417 5.681 1.00 98.06 94 PHE A N 1
ATOM 738 C CA . PHE A 1 94 ? 3.726 0.608 4.841 1.00 98.06 94 PHE A CA 1
ATOM 739 C C . PHE A 1 94 ? 2.966 -0.254 3.824 1.00 98.06 94 PHE A C 1
ATOM 741 O O . PHE A 1 94 ? 3.393 -0.329 2.675 1.00 98.06 94 PHE A O 1
ATOM 748 N N . ILE A 1 95 ? 1.820 -0.840 4.195 1.00 98.25 95 ILE A N 1
ATOM 749 C CA . ILE A 1 95 ? 0.936 -1.541 3.247 1.00 98.25 95 ILE A CA 1
ATOM 750 C C . ILE A 1 95 ? 0.502 -0.586 2.127 1.00 98.25 95 ILE A C 1
ATOM 752 O O . ILE A 1 95 ? 0.631 -0.921 0.952 1.00 98.25 95 ILE A O 1
ATOM 756 N N . GLY A 1 96 ? 0.039 0.620 2.473 1.00 96.06 96 GLY A N 1
ATOM 757 C CA . GLY A 1 96 ? -0.380 1.633 1.501 1.00 96.06 96 GLY A CA 1
ATOM 758 C C . GLY A 1 96 ? 0.761 2.143 0.613 1.00 96.06 96 GLY A C 1
ATOM 759 O O . GLY A 1 96 ? 0.590 2.261 -0.601 1.00 96.06 96 GLY A O 1
ATOM 760 N N . MET A 1 97 ? 1.938 2.405 1.188 1.00 96.19 97 MET A N 1
ATOM 761 C CA . MET A 1 97 ? 3.136 2.826 0.452 1.00 96.19 97 MET A CA 1
ATOM 762 C C . MET A 1 97 ? 3.597 1.746 -0.526 1.00 96.19 97 MET A C 1
ATOM 764 O O . MET A 1 97 ? 3.833 2.045 -1.695 1.00 96.19 97 MET A O 1
ATOM 768 N N . LEU A 1 98 ? 3.674 0.493 -0.073 1.00 97.88 98 LEU A N 1
ATOM 769 C CA . LEU A 1 98 ? 4.089 -0.624 -0.912 1.00 97.88 98 LEU A CA 1
ATOM 770 C C . LEU A 1 98 ? 3.070 -0.908 -2.019 1.00 97.88 98 LEU A C 1
ATOM 772 O O . LEU A 1 98 ? 3.460 -1.107 -3.165 1.00 97.88 98 LEU A O 1
ATOM 776 N N . ALA A 1 99 ? 1.770 -0.845 -1.710 1.00 97.00 99 ALA A N 1
ATOM 777 C CA . ALA A 1 99 ? 0.713 -0.995 -2.707 1.00 97.00 99 ALA A CA 1
ATOM 778 C C . ALA A 1 99 ? 0.795 0.106 -3.768 1.00 97.00 99 ALA A C 1
ATOM 780 O O . ALA A 1 99 ? 0.676 -0.169 -4.956 1.00 97.00 99 ALA A O 1
ATOM 781 N N . THR A 1 100 ? 1.049 1.347 -3.351 1.00 94.69 100 THR A N 1
ATOM 782 C CA . THR A 1 100 ? 1.235 2.482 -4.263 1.00 94.69 100 THR A CA 1
ATOM 783 C C . THR A 1 100 ? 2.448 2.303 -5.162 1.00 94.69 100 THR A C 1
ATOM 785 O O . THR A 1 100 ? 2.366 2.540 -6.367 1.00 94.69 100 THR A O 1
ATOM 788 N N . HIS A 1 101 ? 3.566 1.868 -4.587 1.00 95.25 101 HIS A N 1
ATOM 789 C CA . HIS A 1 101 ? 4.782 1.610 -5.337 1.00 95.25 101 HIS A CA 1
ATOM 790 C C . HIS A 1 101 ? 4.571 0.501 -6.375 1.00 95.25 101 HIS A C 1
ATOM 792 O O . HIS A 1 101 ? 4.748 0.739 -7.569 1.00 95.25 101 HIS A O 1
ATOM 798 N N . ALA A 1 102 ? 4.094 -0.667 -5.937 1.00 96.56 102 ALA A N 1
ATOM 799 C CA . ALA A 1 102 ? 3.829 -1.807 -6.808 1.00 96.56 102 ALA A CA 1
ATOM 800 C C . ALA A 1 102 ? 2.847 -1.449 -7.932 1.00 96.56 102 ALA A C 1
ATOM 802 O O . ALA A 1 102 ? 3.040 -1.807 -9.092 1.00 96.56 102 ALA A O 1
ATOM 803 N N . PHE A 1 103 ? 1.831 -0.649 -7.620 1.00 93.88 103 PHE A N 1
ATOM 804 C CA . PHE A 1 103 ? 0.886 -0.144 -8.605 1.00 93.88 103 PHE A CA 1
ATOM 805 C C . PHE A 1 103 ? 1.559 0.687 -9.703 1.00 93.88 103 PHE A C 1
ATOM 807 O O . PHE A 1 103 ? 1.311 0.493 -10.897 1.00 93.88 103 PHE A O 1
ATOM 814 N N . VAL A 1 104 ? 2.401 1.640 -9.298 1.00 92.06 104 VAL A N 1
ATOM 815 C CA . VAL A 1 104 ? 3.136 2.514 -10.215 1.00 92.06 104 VAL A CA 1
ATOM 816 C C . VAL A 1 104 ? 4.071 1.697 -11.103 1.00 92.06 104 VAL A C 1
ATOM 818 O O . VAL A 1 104 ? 4.080 1.921 -12.314 1.00 92.06 104 VAL A O 1
ATOM 821 N N . ILE A 1 105 ? 4.785 0.721 -10.534 1.00 93.00 105 ILE A N 1
ATOM 822 C CA . ILE A 1 105 ? 5.663 -0.189 -11.281 1.00 93.00 105 ILE A CA 1
ATOM 823 C C . ILE A 1 105 ? 4.866 -1.031 -12.277 1.00 93.00 105 ILE A C 1
ATOM 825 O O . ILE A 1 105 ? 5.234 -1.078 -13.449 1.00 93.00 105 ILE A O 1
ATOM 829 N N . GLY A 1 106 ? 3.744 -1.623 -11.858 1.00 93.31 106 GLY A N 1
ATOM 830 C CA . GLY A 1 106 ? 2.879 -2.427 -12.724 1.00 93.31 106 GLY A CA 1
ATOM 831 C C . GLY A 1 106 ? 2.406 -1.658 -13.961 1.00 93.31 106 GLY A C 1
ATOM 832 O O . GLY A 1 106 ? 2.575 -2.127 -15.090 1.00 93.31 106 GLY A O 1
ATOM 833 N N . ILE A 1 107 ? 1.889 -0.434 -13.786 1.00 90.31 107 ILE A N 1
ATOM 834 C CA . ILE A 1 107 ? 1.483 0.404 -14.929 1.00 90.31 107 ILE A CA 1
ATOM 835 C C . ILE A 1 107 ? 2.694 0.847 -15.760 1.00 90.31 107 ILE A C 1
ATOM 837 O O . ILE A 1 107 ? 2.629 0.844 -16.992 1.00 90.31 107 ILE A O 1
ATOM 841 N N . ALA A 1 108 ? 3.786 1.272 -15.121 1.00 89.19 108 ALA A N 1
ATOM 842 C CA . ALA A 1 108 ? 4.968 1.750 -15.830 1.00 89.19 108 ALA A CA 1
ATOM 843 C C . ALA A 1 108 ? 5.574 0.647 -16.710 1.00 89.19 108 ALA A C 1
ATOM 845 O O . ALA A 1 108 ? 5.873 0.903 -17.878 1.00 89.19 108 ALA A O 1
ATOM 846 N N . ALA A 1 109 ? 5.676 -0.578 -16.187 1.00 91.69 109 ALA A N 1
ATOM 847 C CA . ALA A 1 109 ? 6.111 -1.754 -16.925 1.00 91.69 109 ALA A CA 1
ATOM 848 C C . ALA A 1 109 ? 5.187 -2.021 -18.118 1.00 91.69 109 ALA A C 1
ATOM 850 O O . ALA A 1 109 ? 5.664 -2.050 -19.249 1.00 91.69 109 ALA A O 1
ATOM 851 N N . GLN A 1 110 ? 3.869 -2.098 -17.912 1.00 91.00 110 GLN A N 1
ATOM 852 C CA . GLN A 1 110 ? 2.907 -2.299 -19.005 1.00 91.00 110 GLN A CA 1
ATOM 853 C C . GLN A 1 110 ? 3.017 -1.221 -20.087 1.00 91.00 110 GLN A C 1
ATOM 855 O O . GLN A 1 110 ? 3.060 -1.540 -21.275 1.00 91.00 110 GLN A O 1
ATOM 860 N N . ARG A 1 111 ? 3.145 0.055 -19.698 1.00 88.38 111 ARG A N 1
ATOM 861 C CA . ARG A 1 111 ? 3.365 1.155 -20.646 1.00 88.38 111 ARG A CA 1
ATOM 862 C C . ARG A 1 111 ? 4.630 0.924 -21.466 1.00 88.38 111 ARG A C 1
ATOM 864 O O . ARG A 1 111 ? 4.559 0.943 -22.689 1.00 88.38 111 ARG A O 1
ATOM 871 N N . MET A 1 112 ? 5.768 0.692 -20.807 1.00 88.94 112 MET A N 1
ATOM 872 C CA . MET A 1 112 ? 7.047 0.451 -21.484 1.00 88.94 112 MET A CA 1
ATOM 873 C C . MET A 1 112 ? 6.976 -0.760 -22.417 1.00 88.94 112 MET A C 1
ATOM 875 O O . MET A 1 112 ? 7.536 -0.721 -23.509 1.00 88.94 112 MET A O 1
ATOM 879 N N . LEU A 1 113 ? 6.271 -1.816 -22.011 1.00 89.81 113 LEU A N 1
ATOM 880 C CA . LEU A 1 113 ? 6.128 -3.028 -22.803 1.00 89.81 113 LEU A CA 1
ATOM 881 C C . LEU A 1 113 ? 5.276 -2.798 -24.058 1.00 89.81 113 LEU A C 1
ATOM 883 O O . LEU A 1 113 ? 5.621 -3.338 -25.103 1.00 89.81 113 LEU A O 1
ATOM 887 N N . ILE A 1 114 ? 4.214 -1.996 -23.985 1.00 88.69 114 ILE A N 1
ATOM 888 C CA . ILE A 1 114 ? 3.320 -1.740 -25.126 1.00 88.69 114 ILE A CA 1
ATOM 889 C C . ILE A 1 114 ? 3.924 -0.723 -26.104 1.00 88.69 114 ILE A C 1
ATOM 891 O O . ILE A 1 114 ? 3.705 -0.825 -27.307 1.00 88.69 114 ILE A O 1
ATOM 895 N N . THR A 1 115 ? 4.694 0.254 -25.615 1.00 87.38 115 THR A N 1
ATOM 896 C CA . THR A 1 115 ? 5.230 1.338 -26.458 1.00 87.38 115 THR A CA 1
ATOM 897 C C . THR A 1 115 ? 6.645 1.084 -26.984 1.00 87.38 115 THR A C 1
ATOM 899 O O . THR A 1 115 ? 7.206 1.959 -27.642 1.00 87.38 115 THR A O 1
ATOM 902 N N . ARG A 1 116 ? 7.274 -0.058 -26.669 1.00 86.19 116 ARG A N 1
ATOM 903 C CA . ARG A 1 116 ? 8.628 -0.377 -27.159 1.00 86.19 116 ARG A CA 1
ATOM 904 C C . ARG A 1 116 ? 8.614 -0.680 -28.659 1.00 86.19 116 ARG A C 1
ATOM 906 O O . ARG A 1 116 ? 7.699 -1.328 -29.154 1.00 86.19 116 ARG A O 1
ATOM 913 N N . ALA A 1 117 ? 9.676 -0.291 -29.363 1.00 84.44 117 ALA A N 1
ATOM 914 C CA . ALA A 1 117 ? 9.789 -0.484 -30.813 1.00 84.44 117 ALA A CA 1
ATOM 915 C C . ALA A 1 117 ? 9.772 -1.964 -31.247 1.00 84.44 117 ALA A C 1
ATOM 917 O O . ALA A 1 117 ? 9.271 -2.276 -32.320 1.00 84.44 117 ALA A O 1
ATOM 918 N N . ALA A 1 118 ? 10.285 -2.872 -30.409 1.00 82.31 118 ALA A N 1
ATOM 919 C CA . ALA A 1 118 ? 10.350 -4.311 -30.684 1.00 82.31 118 ALA A CA 1
ATOM 920 C C . ALA A 1 118 ? 9.091 -5.093 -30.247 1.00 82.31 118 ALA A C 1
ATOM 922 O O . ALA A 1 118 ? 9.114 -6.320 -30.173 1.00 82.31 118 ALA A O 1
ATOM 923 N N . ALA A 1 119 ? 7.993 -4.412 -29.897 1.00 82.88 119 ALA A N 1
ATOM 924 C CA . ALA A 1 119 ? 6.746 -5.099 -29.571 1.00 82.88 119 ALA A CA 1
ATOM 925 C C . ALA A 1 119 ? 6.260 -5.934 -30.781 1.00 82.88 119 ALA A C 1
ATOM 927 O O . ALA A 1 119 ? 6.364 -5.466 -31.915 1.00 82.88 119 ALA A O 1
ATOM 928 N N . PRO A 1 120 ? 5.718 -7.152 -30.577 1.00 81.00 120 PRO A N 1
ATOM 929 C CA . PRO A 1 120 ? 5.364 -7.775 -29.297 1.00 81.00 120 PRO A CA 1
ATOM 930 C C . PRO A 1 120 ? 6.464 -8.657 -28.669 1.00 81.00 120 PRO A C 1
ATOM 932 O O . PRO A 1 120 ? 6.245 -9.207 -27.591 1.00 81.00 120 PRO A O 1
ATOM 935 N N . LEU A 1 121 ? 7.632 -8.812 -29.303 1.00 80.06 121 LEU A N 1
ATOM 936 C CA . LEU A 1 121 ? 8.673 -9.750 -28.863 1.00 80.06 121 LEU A CA 1
ATOM 937 C C . LEU A 1 121 ? 9.369 -9.282 -27.578 1.00 80.06 121 LEU A C 1
ATOM 939 O O . LEU A 1 121 ? 9.624 -8.089 -27.376 1.00 80.06 121 LEU A O 1
ATOM 943 N N . PHE A 1 122 ? 9.637 -10.217 -26.665 1.00 80.50 122 PHE A N 1
ATOM 944 C CA . PHE A 1 122 ? 10.317 -9.974 -25.386 1.00 80.50 122 PHE A CA 1
ATOM 945 C C . PHE A 1 122 ? 11.811 -10.289 -25.514 1.00 80.50 122 PHE A C 1
ATOM 947 O O . PHE A 1 122 ? 12.331 -11.185 -24.852 1.00 80.50 122 PHE A O 1
ATOM 954 N N . ASP A 1 123 ? 12.491 -9.575 -26.409 1.00 81.00 123 ASP A N 1
ATOM 955 C CA . ASP A 1 123 ? 13.866 -9.903 -26.778 1.00 81.00 123 ASP A CA 1
ATOM 956 C C . ASP A 1 123 ? 14.867 -9.452 -25.712 1.00 81.00 123 ASP A C 1
ATOM 958 O O . ASP A 1 123 ? 15.169 -8.271 -25.579 1.00 81.00 123 ASP A O 1
ATOM 962 N N . GLY A 1 124 ? 15.427 -10.409 -24.974 1.00 88.31 124 GLY A N 1
ATOM 963 C CA . GLY A 1 124 ? 16.510 -10.181 -24.021 1.00 88.31 124 GLY A CA 1
ATOM 964 C C . GLY A 1 124 ? 16.072 -10.141 -22.555 1.00 88.31 124 GLY A C 1
ATOM 965 O O . GLY A 1 124 ? 14.911 -9.914 -22.209 1.00 88.31 124 GLY A O 1
ATOM 966 N N . LEU A 1 125 ? 17.050 -10.362 -21.672 1.00 90.56 125 LEU A N 1
ATOM 967 C CA . LEU A 1 125 ? 16.835 -10.524 -20.231 1.00 90.56 125 LEU A CA 1
ATOM 968 C C . LEU A 1 125 ? 16.150 -9.306 -19.588 1.00 90.56 125 LEU A C 1
ATOM 970 O O . LEU A 1 125 ? 15.302 -9.474 -18.716 1.00 90.56 125 LEU A O 1
ATOM 974 N N . GLU A 1 126 ? 16.472 -8.092 -20.045 1.00 90.25 126 GLU A N 1
ATOM 975 C CA . GLU A 1 126 ? 15.918 -6.839 -19.511 1.00 90.25 126 GLU A CA 1
ATOM 976 C C . GLU A 1 126 ? 14.397 -6.719 -19.714 1.00 90.25 126 GLU A C 1
ATOM 978 O O . GLU A 1 126 ? 13.681 -6.201 -18.852 1.00 90.25 126 GLU A O 1
ATOM 983 N N . TRP A 1 127 ? 13.894 -7.191 -20.856 1.00 89.88 127 TRP A N 1
ATOM 984 C CA . TRP A 1 127 ? 12.471 -7.139 -21.190 1.00 89.88 127 TRP A CA 1
ATOM 985 C C . TRP A 1 127 ? 11.707 -8.314 -20.593 1.00 89.88 127 TRP A C 1
ATOM 987 O O . TRP A 1 127 ? 10.568 -8.143 -20.153 1.00 89.88 127 TRP A O 1
ATOM 997 N N . TRP A 1 128 ? 12.349 -9.481 -20.513 1.00 90.31 128 TRP A N 1
ATOM 998 C CA . TRP A 1 128 ? 11.802 -10.634 -19.809 1.00 90.31 128 TRP A CA 1
ATOM 999 C C . TRP A 1 128 ? 11.570 -10.318 -18.324 1.00 90.31 128 TRP A C 1
ATOM 1001 O O . TRP A 1 128 ? 10.450 -10.471 -17.834 1.00 90.31 128 TRP A O 1
ATOM 1011 N N . ILE A 1 129 ? 12.583 -9.777 -17.629 1.00 93.50 129 ILE A N 1
ATOM 1012 C CA . ILE A 1 129 ? 12.460 -9.449 -16.202 1.00 93.50 129 ILE A CA 1
ATOM 1013 C C . ILE A 1 129 ? 11.467 -8.306 -15.960 1.00 93.50 129 ILE A C 1
ATOM 1015 O O . ILE A 1 129 ? 10.702 -8.366 -15.003 1.00 93.50 129 ILE A O 1
ATOM 1019 N N . LEU A 1 130 ? 11.406 -7.304 -16.850 1.00 92.94 130 LEU A N 1
ATOM 1020 C CA . LEU A 1 130 ? 10.417 -6.224 -16.751 1.00 92.94 130 LEU A CA 1
ATOM 1021 C C . LEU A 1 130 ? 8.984 -6.758 -16.840 1.00 92.94 130 LEU A C 1
ATOM 1023 O O . LEU A 1 130 ? 8.111 -6.298 -16.110 1.00 92.94 130 LEU A O 1
ATOM 1027 N N . THR A 1 131 ? 8.745 -7.718 -17.735 1.00 92.38 131 THR A N 1
ATOM 1028 C CA . THR A 1 131 ? 7.421 -8.328 -17.914 1.00 92.38 131 THR A CA 1
ATOM 1029 C C . THR A 1 131 ? 6.999 -9.067 -16.658 1.00 92.38 131 THR A C 1
ATOM 1031 O O . THR A 1 131 ? 5.913 -8.825 -16.139 1.00 92.38 131 THR A O 1
ATOM 1034 N N . LEU A 1 132 ? 7.886 -9.906 -16.119 1.00 93.88 132 LEU A N 1
ATOM 1035 C CA . LEU A 1 132 ? 7.613 -10.620 -14.881 1.00 93.88 132 LEU A CA 1
ATOM 1036 C C . LEU A 1 132 ? 7.407 -9.652 -13.707 1.00 93.88 132 LEU A C 1
ATOM 1038 O O . LEU A 1 132 ? 6.422 -9.774 -12.988 1.00 93.88 132 LEU A O 1
ATOM 1042 N N . SER A 1 133 ? 8.289 -8.661 -13.544 1.00 95.56 133 SER A N 1
ATOM 1043 C CA . SER A 1 133 ? 8.190 -7.658 -12.479 1.00 95.56 133 SER A CA 1
ATOM 1044 C C . SER A 1 133 ? 6.881 -6.875 -12.531 1.00 95.56 133 SER A C 1
ATOM 1046 O O . SER A 1 133 ? 6.230 -6.727 -11.498 1.00 95.56 133 SER A O 1
ATOM 1048 N N . GLY A 1 134 ? 6.445 -6.434 -13.715 1.00 95.00 134 GLY A N 1
ATOM 1049 C CA . GLY A 1 134 ? 5.184 -5.711 -13.876 1.00 95.00 134 GLY A CA 1
ATOM 1050 C C . GLY A 1 134 ? 3.970 -6.517 -13.410 1.00 95.00 134 GLY A C 1
ATOM 1051 O O . GLY A 1 134 ? 3.168 -6.025 -12.616 1.00 95.00 134 GLY A O 1
ATOM 1052 N N . GLU A 1 135 ? 3.853 -7.768 -13.856 1.00 95.69 135 GLU A N 1
ATOM 1053 C CA . GLU A 1 135 ? 2.714 -8.631 -13.512 1.00 95.69 135 GLU A CA 1
ATOM 1054 C C . GLU A 1 135 ? 2.750 -9.090 -12.048 1.00 95.69 135 GLU A C 1
ATOM 1056 O O . GLU A 1 135 ? 1.726 -9.111 -11.362 1.00 95.69 135 GLU A O 1
ATOM 1061 N N . VAL A 1 136 ? 3.940 -9.387 -11.523 1.00 97.81 136 VAL A N 1
ATOM 1062 C CA . VAL A 1 136 ? 4.123 -9.733 -10.110 1.00 97.81 136 VAL A CA 1
ATOM 1063 C C . VAL A 1 136 ? 3.721 -8.567 -9.202 1.00 97.81 136 VAL A C 1
ATOM 1065 O O . VAL A 1 136 ? 3.015 -8.771 -8.211 1.00 97.81 136 VAL A O 1
ATOM 1068 N N . ASN A 1 137 ? 4.099 -7.339 -9.561 1.00 97.44 137 ASN A N 1
ATOM 1069 C CA . ASN A 1 137 ? 3.696 -6.145 -8.826 1.00 97.44 137 ASN A CA 1
ATOM 1070 C C . ASN A 1 137 ? 2.169 -5.936 -8.861 1.00 97.44 137 ASN A C 1
ATOM 1072 O O . ASN A 1 137 ? 1.581 -5.587 -7.839 1.00 97.44 137 ASN A O 1
ATOM 1076 N N . TRP A 1 138 ? 1.489 -6.236 -9.973 1.00 95.44 138 TRP A N 1
ATOM 1077 C CA . TRP A 1 138 ? 0.020 -6.209 -10.031 1.00 95.44 138 TRP A CA 1
ATOM 1078 C C . TRP A 1 138 ? -0.649 -7.208 -9.090 1.00 95.44 138 TRP A C 1
ATOM 1080 O O . TRP A 1 138 ? -1.613 -6.863 -8.402 1.00 95.44 138 TRP A O 1
ATOM 1090 N N . ILE A 1 139 ? -0.135 -8.435 -9.030 1.00 97.94 139 ILE A N 1
ATOM 1091 C CA . ILE A 1 139 ? -0.639 -9.446 -8.096 1.00 97.94 139 ILE A CA 1
ATOM 1092 C C . ILE A 1 139 ? -0.438 -8.964 -6.654 1.00 97.94 139 ILE A C 1
ATOM 1094 O O . ILE A 1 139 ? -1.370 -9.024 -5.848 1.00 97.94 139 ILE A O 1
ATOM 1098 N N . ALA A 1 140 ? 0.735 -8.405 -6.345 1.00 98.31 140 ALA A N 1
ATOM 1099 C CA . ALA A 1 140 ? 1.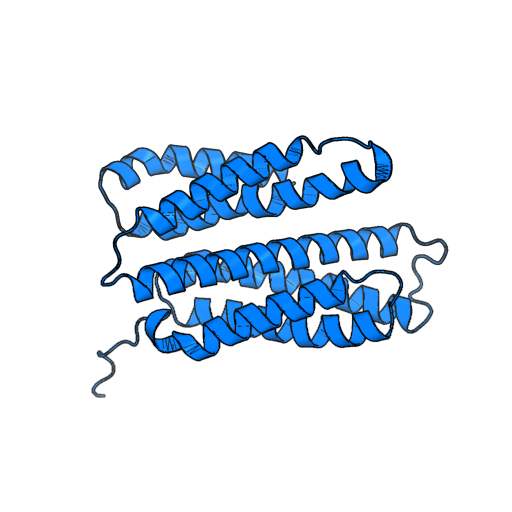030 -7.859 -5.025 1.00 98.31 140 ALA A CA 1
ATOM 1100 C C . ALA A 1 140 ? 0.094 -6.697 -4.647 1.00 98.31 140 ALA A C 1
ATOM 1102 O O . ALA A 1 140 ? -0.376 -6.642 -3.513 1.00 98.31 140 ALA A O 1
ATOM 1103 N N . VAL A 1 141 ? -0.264 -5.811 -5.586 1.00 96.81 141 VAL A N 1
ATOM 1104 C CA . VAL A 1 141 ? -1.272 -4.756 -5.361 1.00 96.81 141 VAL A CA 1
ATOM 1105 C C . VAL A 1 141 ? -2.596 -5.352 -4.893 1.00 96.81 141 VAL A C 1
ATOM 1107 O O . VAL A 1 141 ? -3.150 -4.891 -3.897 1.00 96.81 141 VAL A O 1
ATOM 1110 N N . LEU A 1 142 ? -3.113 -6.370 -5.588 1.00 97.12 142 LEU A N 1
ATOM 1111 C CA . LEU A 1 142 ? -4.397 -6.987 -5.240 1.00 97.12 142 LEU A CA 1
ATOM 1112 C C . LEU A 1 142 ? -4.360 -7.613 -3.844 1.00 97.12 142 LEU A C 1
ATOM 1114 O O . LEU A 1 142 ? -5.301 -7.462 -3.063 1.00 97.12 142 LEU A O 1
ATOM 1118 N N . MET A 1 143 ? -3.256 -8.277 -3.515 1.00 98.56 143 MET A N 1
ATOM 1119 C CA . MET A 1 143 ? -3.054 -8.891 -2.209 1.00 98.56 143 MET A CA 1
ATOM 1120 C C . MET A 1 143 ? -2.911 -7.842 -1.092 1.00 98.56 143 MET A C 1
ATOM 1122 O O . MET A 1 143 ? -3.544 -7.998 -0.049 1.00 98.56 143 MET A O 1
ATOM 1126 N N . LEU A 1 144 ? -2.180 -6.743 -1.313 1.00 98.38 144 LEU A N 1
ATOM 1127 C CA . LEU A 1 144 ? -2.053 -5.632 -0.357 1.00 98.38 144 LEU A CA 1
ATOM 1128 C C . LEU A 1 144 ? -3.376 -4.879 -0.159 1.00 98.38 144 LEU A C 1
ATOM 1130 O O . LEU A 1 144 ? -3.735 -4.533 0.964 1.00 98.38 144 LEU A O 1
ATOM 1134 N N . PHE A 1 145 ? -4.158 -4.662 -1.220 1.00 96.69 145 PHE A N 1
ATOM 1135 C CA . PHE A 1 145 ? -5.514 -4.123 -1.075 1.00 96.69 145 PHE A CA 1
ATOM 1136 C C . PHE A 1 145 ? -6.411 -5.076 -0.284 1.00 96.69 145 PHE A C 1
ATOM 1138 O O . PHE A 1 145 ? -7.148 -4.632 0.593 1.00 96.69 145 PHE A O 1
ATOM 1145 N N . GLY A 1 146 ? -6.330 -6.381 -0.558 1.00 97.69 146 GLY A N 1
ATOM 1146 C CA . GLY A 1 146 ? -7.068 -7.408 0.174 1.00 97.69 146 GLY A CA 1
ATOM 1147 C C . GLY A 1 146 ? -6.644 -7.532 1.640 1.00 97.69 146 GLY A C 1
ATOM 1148 O O . GLY A 1 146 ? -7.475 -7.857 2.492 1.00 97.69 146 GLY A O 1
ATOM 1149 N N . SER A 1 147 ? -5.383 -7.232 1.969 1.00 98.38 147 SER A N 1
ATOM 1150 C CA . SER A 1 147 ? -4.900 -7.287 3.348 1.00 98.38 147 SER A CA 1
ATOM 1151 C C . SER A 1 147 ? -5.488 -6.184 4.217 1.00 98.38 147 SER A C 1
ATOM 1153 O O . SER A 1 147 ? -5.742 -6.445 5.386 1.00 98.38 147 SER A O 1
ATOM 1155 N N . ILE A 1 148 ? -5.758 -4.989 3.675 1.00 97.50 148 ILE A N 1
ATOM 1156 C CA . ILE A 1 148 ? -6.282 -3.844 4.444 1.00 97.50 148 ILE A CA 1
ATOM 1157 C C . ILE A 1 148 ? -7.562 -4.200 5.226 1.00 97.50 148 ILE A C 1
ATOM 1159 O O . ILE A 1 148 ? -7.536 -4.118 6.456 1.00 97.50 148 ILE A O 1
ATOM 1163 N N . PRO A 1 149 ? -8.672 -4.631 4.591 1.00 96.88 149 PRO A N 1
ATOM 1164 C CA . PRO A 1 149 ? -9.895 -4.928 5.326 1.00 96.88 149 PRO A CA 1
ATOM 1165 C C . PRO A 1 149 ? -9.764 -6.155 6.233 1.00 96.88 149 PRO A C 1
ATOM 1167 O O . PRO A 1 149 ? -10.379 -6.195 7.295 1.00 96.88 149 PRO A O 1
ATOM 1170 N N . LEU A 1 150 ? -8.970 -7.157 5.842 1.00 96.81 150 LEU A N 1
ATOM 1171 C CA . LEU A 1 150 ? -8.794 -8.378 6.632 1.00 96.81 150 LEU A CA 1
ATOM 1172 C C . LEU A 1 150 ? -7.943 -8.139 7.882 1.00 96.81 150 LEU A C 1
ATOM 1174 O O . LEU A 1 150 ? -8.260 -8.663 8.947 1.00 96.81 150 LEU A O 1
ATOM 1178 N N . MET A 1 151 ? -6.882 -7.341 7.772 1.00 95.50 151 MET A N 1
ATOM 1179 C CA . MET A 1 151 ? -6.083 -6.933 8.924 1.00 95.50 151 MET A CA 1
ATOM 1180 C C . MET A 1 151 ? -6.856 -5.972 9.824 1.00 95.50 151 MET A C 1
ATOM 1182 O O . MET A 1 151 ? -6.623 -5.977 11.030 1.00 95.50 151 MET A O 1
ATOM 1186 N N . ALA A 1 152 ? -7.800 -5.186 9.287 1.00 93.88 152 ALA A N 1
ATOM 1187 C CA . ALA A 1 152 ? -8.635 -4.305 10.111 1.00 93.88 152 ALA A CA 1
ATOM 1188 C C . ALA A 1 152 ? -9.533 -5.125 11.047 1.00 93.88 152 ALA A C 1
ATOM 1190 O O . ALA A 1 152 ? -9.816 -4.720 12.166 1.00 93.88 152 ALA A O 1
ATOM 1191 N N . GLU A 1 153 ? -9.903 -6.331 10.613 1.00 92.69 153 GLU A N 1
ATOM 1192 C CA . GLU A 1 153 ? -10.572 -7.351 11.426 1.00 92.69 153 GLU A CA 1
ATOM 1193 C C . GLU A 1 153 ? -9.589 -8.265 12.183 1.00 92.69 153 GLU A C 1
ATOM 1195 O O . GLU A 1 153 ? -9.996 -9.294 12.720 1.00 92.69 153 GLU A O 1
ATOM 1200 N N . ARG A 1 154 ? -8.289 -7.944 12.183 1.00 92.19 154 ARG A N 1
ATOM 1201 C CA . ARG A 1 154 ? -7.201 -8.725 12.799 1.00 92.19 154 ARG A CA 1
ATOM 1202 C C . ARG A 1 154 ? -7.130 -10.184 12.350 1.00 92.19 154 ARG A C 1
ATOM 1204 O O . ARG A 1 154 ? -6.669 -11.060 13.087 1.00 92.19 154 ARG A O 1
ATOM 1211 N N . LYS A 1 155 ? -7.570 -10.468 11.122 1.00 94.25 155 LYS A N 1
ATOM 1212 C CA . LYS A 1 155 ? -7.566 -11.819 10.558 1.00 94.25 155 LYS A CA 1
ATOM 1213 C C . LYS A 1 155 ? -6.173 -12.207 10.079 1.00 94.25 155 LYS A C 1
ATOM 1215 O O . LYS A 1 155 ? -5.552 -11.503 9.281 1.00 94.25 155 LYS A O 1
ATOM 1220 N N . LYS A 1 156 ? -5.753 -13.422 10.445 1.00 95.94 156 LYS A N 1
ATOM 1221 C CA . LYS A 1 156 ? -4.493 -14.042 9.996 1.00 95.94 156 LYS A CA 1
ATOM 1222 C C . LYS A 1 156 ? -4.346 -14.070 8.471 1.00 95.94 156 LYS A C 1
ATOM 1224 O O . LYS A 1 156 ? -3.243 -13.908 7.960 1.00 95.94 156 LYS A O 1
ATOM 1229 N N . ASN A 1 157 ? -5.449 -14.232 7.739 1.00 96.50 157 ASN A N 1
ATOM 1230 C CA . ASN A 1 157 ? -5.427 -14.229 6.274 1.00 96.50 157 ASN A CA 1
ATOM 1231 C C . ASN A 1 157 ? -4.976 -12.872 5.714 1.00 96.50 157 ASN A C 1
ATOM 1233 O O . ASN A 1 157 ? -4.224 -12.849 4.749 1.00 96.50 157 ASN A O 1
ATOM 1237 N N . GLY A 1 158 ? -5.369 -11.756 6.339 1.00 97.31 158 GLY A N 1
ATOM 1238 C CA . GLY A 1 158 ? -4.903 -10.427 5.936 1.00 97.31 158 GLY A CA 1
ATOM 1239 C C . GLY A 1 158 ? -3.398 -10.268 6.132 1.00 97.31 158 GLY A C 1
ATOM 1240 O O . GLY A 1 158 ? -2.706 -9.807 5.230 1.00 97.31 158 GLY A O 1
ATOM 1241 N N . TRP A 1 159 ? -2.886 -10.741 7.271 1.00 98.25 159 TRP A N 1
ATOM 1242 C CA . TRP A 1 159 ? -1.449 -10.760 7.549 1.00 98.25 159 TRP A CA 1
ATOM 1243 C C . TRP A 1 159 ? -0.672 -11.587 6.516 1.00 98.25 159 TRP A C 1
ATOM 1245 O O . TRP A 1 159 ? 0.341 -11.122 6.001 1.00 98.25 159 TRP A O 1
ATOM 1255 N N . TRP A 1 160 ? -1.170 -12.773 6.146 1.00 98.44 160 TRP A N 1
ATOM 1256 C CA . TRP A 1 160 ? -0.544 -13.599 5.108 1.00 98.44 160 TRP A CA 1
ATOM 1257 C C . TRP A 1 160 ? -0.539 -12.926 3.739 1.00 98.44 160 TRP A C 1
ATOM 1259 O O . TRP A 1 160 ? 0.477 -12.990 3.052 1.00 98.44 160 TRP A O 1
ATOM 1269 N N . LEU A 1 161 ? -1.629 -12.262 3.344 1.00 98.69 161 LEU A N 1
ATOM 1270 C CA . LEU A 1 161 ? -1.658 -11.516 2.085 1.00 98.69 161 LEU A CA 1
ATOM 1271 C C . LEU A 1 161 ? -0.579 -10.426 2.065 1.00 98.69 161 LEU A C 1
ATOM 1273 O O . LEU A 1 161 ? 0.168 -10.337 1.092 1.00 98.69 161 LEU A O 1
ATOM 1277 N N . ALA A 1 162 ? -0.449 -9.648 3.142 1.00 98.62 162 ALA A N 1
ATOM 1278 C CA . ALA A 1 162 ? 0.578 -8.613 3.246 1.00 98.62 162 ALA A CA 1
ATOM 1279 C C . ALA A 1 162 ? 1.997 -9.210 3.234 1.00 98.62 162 ALA A C 1
ATOM 1281 O O . ALA A 1 162 ? 2.863 -8.719 2.511 1.00 98.62 162 ALA A O 1
ATOM 1282 N N . LEU A 1 163 ? 2.221 -10.297 3.980 1.00 98.69 163 LEU A N 1
ATOM 1283 C CA . LEU A 1 163 ? 3.519 -10.968 4.068 1.00 98.69 163 LEU A CA 1
ATOM 1284 C C . LEU A 1 163 ? 3.957 -11.527 2.714 1.00 98.69 163 LEU A C 1
ATOM 1286 O O . LEU A 1 163 ? 5.081 -11.277 2.286 1.00 98.69 163 LEU A O 1
ATOM 1290 N N . ILE A 1 164 ? 3.072 -12.267 2.042 1.00 98.75 164 ILE A N 1
ATOM 1291 C CA . ILE A 1 164 ? 3.366 -12.860 0.736 1.00 98.75 164 ILE A CA 1
ATOM 1292 C C . ILE A 1 164 ? 3.630 -11.748 -0.276 1.00 98.75 164 ILE A C 1
ATOM 1294 O O . ILE A 1 164 ? 4.632 -11.814 -0.972 1.00 98.75 164 ILE A O 1
ATOM 1298 N N . SER A 1 165 ? 2.814 -10.690 -0.296 1.00 98.69 165 SER A N 1
ATOM 1299 C CA . SER A 1 165 ? 3.038 -9.545 -1.191 1.00 98.69 165 SER A CA 1
ATOM 1300 C C . SER A 1 165 ? 4.408 -8.913 -0.986 1.00 98.69 165 SER A C 1
ATOM 1302 O O . SER A 1 165 ? 5.125 -8.665 -1.949 1.00 98.69 165 SER A O 1
ATOM 1304 N N . ALA A 1 166 ? 4.788 -8.667 0.269 1.00 98.69 166 ALA A N 1
ATOM 1305 C CA . ALA A 1 166 ? 6.068 -8.058 0.587 1.00 98.69 166 ALA A CA 1
ATOM 1306 C C . ALA A 1 166 ? 7.240 -8.978 0.206 1.00 98.69 166 ALA A C 1
ATOM 1308 O O . ALA A 1 166 ? 8.196 -8.529 -0.419 1.00 98.69 166 ALA A O 1
ATOM 1309 N N . LEU A 1 167 ? 7.144 -10.279 0.490 1.00 98.56 167 LEU A N 1
ATOM 1310 C CA . LEU A 1 167 ? 8.155 -11.254 0.077 1.00 98.56 167 LEU A CA 1
ATOM 1311 C C . LEU A 1 167 ? 8.282 -11.320 -1.451 1.00 98.56 167 LEU A C 1
ATOM 1313 O O . LEU A 1 167 ? 9.382 -11.285 -2.000 1.00 98.56 167 LEU A O 1
ATOM 1317 N N . THR A 1 168 ? 7.149 -11.364 -2.142 1.00 98.38 168 THR A N 1
ATOM 1318 C CA . THR A 1 168 ? 7.070 -11.364 -3.597 1.00 98.38 168 THR A CA 1
ATOM 1319 C C . THR A 1 168 ? 7.722 -10.114 -4.192 1.00 98.38 168 THR A C 1
ATOM 1321 O O . THR A 1 168 ? 8.552 -10.251 -5.086 1.00 98.38 168 THR A O 1
ATOM 1324 N N . ILE A 1 169 ? 7.446 -8.921 -3.656 1.00 98.56 169 ILE A N 1
ATOM 1325 C CA . ILE A 1 169 ? 8.067 -7.680 -4.137 1.00 98.56 169 ILE A CA 1
ATOM 1326 C C . ILE A 1 169 ? 9.580 -7.684 -3.891 1.00 98.56 169 ILE A C 1
ATOM 1328 O O . ILE A 1 169 ? 10.333 -7.431 -4.823 1.00 98.56 169 ILE A O 1
ATOM 1332 N N . VAL A 1 170 ? 10.058 -8.057 -2.696 1.00 98.31 170 VAL A N 1
ATOM 1333 C CA . VAL A 1 170 ? 11.509 -8.173 -2.437 1.00 98.31 170 VAL A CA 1
ATOM 1334 C C . VAL A 1 170 ? 12.178 -9.105 -3.452 1.00 98.31 170 VAL A C 1
ATOM 1336 O O . VAL A 1 170 ? 13.211 -8.765 -4.029 1.00 98.31 170 VAL A O 1
ATOM 1339 N N . THR A 1 171 ? 11.591 -10.282 -3.675 1.00 97.81 171 THR A N 1
ATOM 1340 C CA . THR A 1 171 ? 12.190 -11.315 -4.533 1.00 97.81 171 THR A CA 1
ATOM 1341 C C . THR A 1 171 ? 12.206 -10.950 -6.012 1.00 97.81 171 THR A C 1
ATOM 1343 O O . THR A 1 171 ? 13.109 -11.407 -6.710 1.00 97.81 171 THR A O 1
ATOM 1346 N N . ILE A 1 172 ? 11.270 -10.125 -6.497 1.00 98.00 172 ILE A N 1
ATOM 1347 C CA . ILE A 1 172 ? 11.252 -9.699 -7.900 1.00 98.00 172 ILE A CA 1
ATOM 1348 C C . ILE A 1 172 ? 11.981 -8.374 -8.132 1.00 98.00 172 ILE A C 1
ATOM 1350 O O . ILE A 1 172 ? 12.668 -8.223 -9.142 1.00 98.00 172 ILE A O 1
ATOM 1354 N N . ASP A 1 173 ? 11.901 -7.426 -7.202 1.00 97.75 173 ASP A N 1
ATOM 1355 C CA . ASP A 1 173 ? 12.454 -6.089 -7.405 1.00 97.75 173 ASP A CA 1
ATOM 1356 C C . ASP A 1 173 ? 13.977 -6.061 -7.228 1.00 97.75 173 ASP A C 1
ATOM 1358 O O . ASP A 1 173 ? 14.657 -5.377 -7.988 1.00 97.75 173 ASP A O 1
ATOM 1362 N N . ILE A 1 174 ? 14.553 -6.858 -6.317 1.00 97.56 174 ILE A N 1
ATOM 1363 C CA . ILE A 1 174 ? 16.019 -6.962 -6.176 1.00 97.56 174 ILE A CA 1
ATOM 1364 C C . ILE A 1 174 ? 16.697 -7.399 -7.489 1.00 97.56 174 ILE A C 1
ATOM 1366 O O . ILE A 1 174 ? 17.562 -6.663 -7.976 1.00 97.56 174 ILE A O 1
ATOM 1370 N N . PRO A 1 175 ? 16.350 -8.550 -8.105 1.00 96.62 175 PRO A N 1
ATOM 1371 C CA . PRO A 1 175 ? 16.977 -8.946 -9.363 1.00 96.62 175 PRO A CA 1
ATOM 1372 C C . PRO A 1 175 ? 16.642 -7.972 -10.495 1.00 96.62 175 PRO A C 1
ATOM 1374 O O . PRO A 1 175 ? 17.503 -7.695 -11.332 1.00 96.62 175 PRO A O 1
ATOM 1377 N N . THR A 1 176 ? 15.436 -7.394 -10.499 1.00 96.62 176 THR A N 1
ATOM 1378 C CA . THR A 1 176 ? 15.072 -6.382 -11.496 1.00 96.62 176 THR A CA 1
ATOM 1379 C C . THR A 1 176 ? 15.955 -5.144 -11.381 1.00 96.62 176 THR A C 1
ATOM 1381 O O . THR A 1 176 ? 16.421 -4.664 -12.406 1.00 96.62 176 THR A O 1
ATOM 1384 N N . GLN A 1 177 ? 16.278 -4.673 -10.174 1.00 96.94 177 GLN A N 1
ATOM 1385 C CA . GLN A 1 177 ? 17.184 -3.543 -9.958 1.00 96.94 177 GLN A CA 1
ATOM 1386 C C . GLN A 1 177 ? 18.613 -3.833 -10.433 1.00 96.94 177 GLN A C 1
ATOM 1388 O O . GLN A 1 177 ? 19.270 -2.944 -10.975 1.00 96.94 177 GLN A O 1
ATOM 1393 N N . ILE A 1 178 ? 19.099 -5.063 -10.229 1.00 96.69 178 ILE A N 1
ATOM 1394 C CA . ILE A 1 178 ? 20.438 -5.489 -10.666 1.00 96.69 178 ILE A CA 1
ATOM 1395 C C . ILE A 1 178 ? 20.531 -5.478 -12.197 1.00 96.69 178 ILE A C 1
ATOM 1397 O O . ILE A 1 178 ? 21.547 -5.063 -12.750 1.00 96.69 178 ILE A O 1
ATOM 1401 N N . ILE A 1 179 ? 19.469 -5.907 -12.885 1.00 95.56 179 ILE A N 1
ATOM 1402 C CA . ILE A 1 179 ? 19.421 -5.955 -14.354 1.00 95.56 179 ILE A CA 1
ATOM 1403 C C . ILE A 1 179 ? 19.087 -4.573 -14.949 1.00 95.56 179 ILE A C 1
ATOM 1405 O O . ILE A 1 179 ? 19.646 -4.185 -15.973 1.00 95.56 179 ILE A O 1
ATOM 1409 N N . ARG A 1 180 ? 18.184 -3.813 -14.317 1.00 92.88 180 ARG A N 1
ATOM 1410 C CA . ARG A 1 180 ? 17.659 -2.517 -14.778 1.00 92.88 180 ARG A CA 1
ATOM 1411 C C . ARG A 1 180 ? 18.112 -1.385 -13.859 1.00 92.88 180 ARG A C 1
ATOM 1413 O O . ARG A 1 180 ? 17.362 -0.905 -13.016 1.00 92.88 180 ARG A O 1
ATOM 1420 N N . THR A 1 181 ? 19.325 -0.897 -14.085 1.00 90.19 181 THR A N 1
ATOM 1421 C CA . THR A 1 181 ? 19.994 0.082 -13.209 1.00 90.19 181 THR A CA 1
ATOM 1422 C C . THR A 1 181 ? 19.728 1.552 -13.549 1.00 90.19 181 THR A C 1
ATOM 1424 O O . THR A 1 181 ? 20.237 2.438 -12.867 1.00 90.19 181 THR A O 1
ATOM 1427 N N . LYS A 1 182 ? 18.939 1.848 -14.594 1.00 87.94 182 LYS A N 1
ATOM 1428 C CA . LYS A 1 182 ? 18.696 3.234 -15.052 1.00 87.94 182 LYS A CA 1
ATOM 1429 C C . LYS A 1 182 ? 17.967 4.100 -14.025 1.00 87.94 182 LYS A C 1
ATOM 1431 O O . LYS A 1 182 ? 18.142 5.315 -14.027 1.00 87.94 182 LYS A O 1
ATOM 1436 N N . THR A 1 183 ? 17.133 3.488 -13.194 1.00 88.88 183 THR A N 1
ATOM 1437 C CA . THR A 1 183 ? 16.407 4.147 -12.106 1.00 88.88 183 THR A CA 1
ATOM 1438 C C . THR A 1 183 ? 16.557 3.328 -10.828 1.00 88.88 183 THR A C 1
ATOM 1440 O O . THR A 1 183 ? 17.018 2.187 -10.864 1.00 88.88 183 THR A O 1
ATOM 1443 N N . LEU A 1 184 ? 16.196 3.922 -9.690 1.00 94.31 184 LEU A N 1
ATOM 1444 C CA . LEU A 1 184 ? 16.223 3.268 -8.375 1.00 94.31 184 LEU A CA 1
ATOM 1445 C C . LEU A 1 184 ? 14.841 2.762 -7.949 1.00 94.31 184 LEU A C 1
ATOM 1447 O O . LEU A 1 184 ? 14.635 2.458 -6.777 1.00 94.31 184 LEU A O 1
ATOM 1451 N N . ASP A 1 185 ? 13.881 2.713 -8.873 1.00 92.62 185 ASP A N 1
ATOM 1452 C CA . ASP A 1 185 ? 12.484 2.461 -8.525 1.00 92.62 185 ASP A CA 1
ATOM 1453 C C . ASP A 1 185 ? 12.336 1.080 -7.867 1.00 92.62 185 ASP A C 1
ATOM 1455 O O . ASP A 1 185 ? 11.771 0.978 -6.783 1.00 92.62 185 ASP A O 1
ATOM 1459 N N . TYR A 1 186 ? 12.962 0.044 -8.428 1.00 96.06 186 TYR A N 1
ATOM 1460 C CA . TYR A 1 186 ? 12.925 -1.309 -7.865 1.00 96.06 186 TYR A CA 1
ATOM 1461 C C . TYR A 1 186 ? 13.680 -1.416 -6.529 1.00 96.06 186 TYR A C 1
ATOM 1463 O O . TYR A 1 186 ? 13.255 -2.131 -5.626 1.00 96.06 186 TYR A O 1
ATOM 1471 N N . LEU A 1 187 ? 14.770 -0.663 -6.337 1.00 96.88 187 LEU A N 1
ATOM 1472 C CA . LEU A 1 187 ? 15.430 -0.587 -5.029 1.00 96.88 187 LEU A CA 1
ATOM 1473 C C . LEU A 1 187 ? 14.484 -0.017 -3.967 1.00 96.88 187 LEU A C 1
ATOM 1475 O O . LEU A 1 187 ? 14.411 -0.544 -2.858 1.00 96.88 187 LEU A O 1
ATOM 1479 N N . VAL A 1 188 ? 13.750 1.048 -4.302 1.00 96.94 188 VAL A N 1
ATOM 1480 C CA . VAL A 1 188 ? 12.757 1.646 -3.401 1.00 96.94 188 VAL A CA 1
ATOM 1481 C C . VAL A 1 188 ? 11.659 0.634 -3.069 1.00 96.94 188 VAL A C 1
ATOM 1483 O O . VAL A 1 188 ? 11.323 0.484 -1.893 1.00 96.94 188 VAL A O 1
ATOM 1486 N N . GLY A 1 189 ? 11.151 -0.103 -4.060 1.00 97.12 189 GLY A N 1
ATOM 1487 C CA . GLY A 1 189 ? 10.179 -1.179 -3.854 1.00 97.12 189 GLY A CA 1
ATOM 1488 C C . GLY A 1 189 ? 10.679 -2.261 -2.904 1.00 97.12 189 GLY A C 1
ATOM 1489 O O . GLY A 1 189 ? 10.019 -2.563 -1.906 1.00 97.12 189 GLY A O 1
ATOM 1490 N N . ALA A 1 190 ? 11.894 -2.761 -3.132 1.00 98.12 190 ALA A N 1
ATOM 1491 C CA . ALA A 1 190 ? 12.528 -3.755 -2.272 1.00 98.12 190 ALA A CA 1
ATOM 1492 C C . ALA A 1 190 ? 12.717 -3.258 -0.827 1.00 98.12 190 ALA A C 1
ATOM 1494 O O . ALA A 1 190 ? 12.460 -4.006 0.117 1.00 98.12 190 ALA A O 1
ATOM 1495 N N . LEU A 1 191 ? 13.118 -1.997 -0.628 1.00 98.38 191 LEU A N 1
ATOM 1496 C CA . LEU A 1 191 ? 13.294 -1.414 0.708 1.00 98.38 191 LEU A CA 1
ATOM 1497 C C . LEU A 1 191 ? 11.961 -1.230 1.445 1.00 98.38 191 LEU A C 1
ATOM 1499 O O . LEU A 1 191 ? 11.869 -1.552 2.632 1.00 98.38 191 LEU A O 1
ATOM 1503 N N . LEU A 1 192 ? 10.917 -0.757 0.757 1.00 98.44 192 LEU A N 1
ATOM 1504 C CA . LEU A 1 192 ? 9.572 -0.653 1.332 1.00 98.44 192 LEU A CA 1
ATOM 1505 C C . LEU A 1 192 ? 9.028 -2.029 1.719 1.00 98.44 192 LEU A C 1
ATOM 1507 O O . LEU A 1 192 ? 8.475 -2.197 2.807 1.00 98.44 192 LEU A O 1
ATOM 1511 N N . ALA A 1 193 ? 9.225 -3.021 0.852 1.00 98.62 193 ALA A N 1
ATOM 1512 C CA . ALA A 1 193 ? 8.806 -4.389 1.096 1.00 98.62 193 ALA A CA 1
ATOM 1513 C C . ALA A 1 193 ? 9.566 -5.019 2.271 1.00 98.62 193 ALA A C 1
ATOM 1515 O O . ALA A 1 193 ? 8.947 -5.631 3.140 1.00 98.62 193 ALA A O 1
ATOM 1516 N N . ALA A 1 194 ? 10.880 -4.800 2.370 1.00 98.56 194 ALA A N 1
ATOM 1517 C CA . ALA A 1 194 ? 11.682 -5.232 3.512 1.00 98.56 194 ALA A CA 1
ATOM 1518 C C . ALA A 1 194 ? 11.221 -4.577 4.825 1.00 98.56 194 ALA A C 1
ATOM 1520 O O . ALA A 1 194 ? 11.097 -5.258 5.844 1.00 98.56 194 ALA A O 1
ATOM 1521 N N . GLY A 1 195 ? 10.902 -3.278 4.802 1.00 98.44 195 GLY A N 1
ATOM 1522 C CA . GLY A 1 195 ? 10.336 -2.577 5.955 1.00 98.44 195 GLY A CA 1
ATOM 1523 C C . GLY A 1 195 ? 8.986 -3.155 6.388 1.00 98.44 195 GLY A C 1
ATOM 1524 O O . GLY A 1 195 ? 8.780 -3.418 7.573 1.00 98.44 195 GLY A O 1
ATOM 1525 N N . LEU A 1 196 ? 8.092 -3.441 5.434 1.00 98.75 196 LEU A N 1
ATOM 1526 C CA . LEU A 1 196 ? 6.818 -4.096 5.731 1.00 98.75 196 LEU A CA 1
ATOM 1527 C C . LEU A 1 196 ? 7.019 -5.515 6.287 1.00 98.75 196 LEU A C 1
ATOM 1529 O O . LEU A 1 196 ? 6.378 -5.866 7.274 1.00 98.75 196 LEU A O 1
ATOM 1533 N N . LEU A 1 197 ? 7.929 -6.314 5.718 1.00 98.50 197 LEU A N 1
ATOM 1534 C CA . LEU A 1 197 ? 8.272 -7.641 6.246 1.00 98.50 197 LEU A CA 1
ATOM 1535 C C . LEU A 1 197 ? 8.746 -7.559 7.698 1.00 98.50 197 LEU A C 1
ATOM 1537 O O . LEU A 1 197 ? 8.269 -8.323 8.535 1.00 98.50 197 LEU A O 1
ATOM 1541 N N . ALA A 1 198 ? 9.637 -6.616 8.013 1.00 98.38 198 ALA A N 1
ATOM 1542 C CA . ALA A 1 198 ? 10.119 -6.424 9.375 1.00 98.38 198 ALA A CA 1
ATOM 1543 C C . ALA A 1 198 ? 8.960 -6.130 10.340 1.00 98.38 198 ALA A C 1
ATOM 1545 O O . ALA A 1 198 ? 8.847 -6.783 11.376 1.00 98.38 198 ALA A O 1
ATOM 1546 N N . LEU A 1 199 ? 8.052 -5.218 9.977 1.00 98.19 199 LEU A N 1
ATOM 1547 C CA . LEU A 1 199 ? 6.872 -4.894 10.787 1.00 98.19 199 LEU A CA 1
ATOM 1548 C C . LEU A 1 199 ? 5.960 -6.111 10.995 1.00 98.19 199 LEU A C 1
ATOM 1550 O O . LEU A 1 199 ? 5.559 -6.396 12.123 1.00 98.19 199 LEU A O 1
ATOM 1554 N N . LEU A 1 200 ? 5.666 -6.850 9.922 1.00 98.12 200 LEU A N 1
ATOM 1555 C CA . LEU A 1 200 ? 4.791 -8.021 9.960 1.00 98.12 200 LEU A CA 1
ATOM 1556 C C . LEU A 1 200 ? 5.365 -9.157 10.809 1.00 98.12 200 LEU A C 1
ATOM 1558 O O . LEU A 1 200 ? 4.597 -9.854 11.470 1.00 98.12 200 LEU A O 1
ATOM 1562 N N . LEU A 1 201 ? 6.684 -9.357 10.782 1.00 97.56 201 LEU A N 1
ATOM 1563 C CA . LEU A 1 201 ? 7.358 -10.419 11.529 1.00 97.56 201 LEU A CA 1
ATOM 1564 C C . LEU A 1 201 ? 7.571 -10.043 12.999 1.00 97.56 201 LEU A C 1
ATOM 1566 O O . LEU A 1 201 ? 7.297 -10.861 13.872 1.00 97.56 201 LEU A O 1
ATOM 1570 N N . ILE A 1 202 ? 8.011 -8.812 13.281 1.00 97.38 202 ILE A N 1
ATOM 1571 C CA . ILE A 1 202 ? 8.289 -8.341 14.649 1.00 97.38 202 ILE A CA 1
ATOM 1572 C C . ILE A 1 202 ? 6.996 -8.171 15.450 1.00 97.38 202 ILE A C 1
ATOM 1574 O O . ILE A 1 202 ? 6.955 -8.494 16.635 1.00 97.38 202 ILE A O 1
ATOM 1578 N N . PHE A 1 203 ? 5.931 -7.668 14.821 1.00 96.12 203 PHE A N 1
ATOM 1579 C CA . PHE A 1 203 ? 4.689 -7.312 15.511 1.00 96.12 203 PHE A CA 1
ATOM 1580 C C . PHE A 1 203 ? 3.511 -8.230 15.187 1.00 96.12 203 PHE A C 1
ATOM 1582 O O . PHE A 1 203 ? 2.362 -7.852 15.424 1.00 96.12 203 PHE A O 1
ATOM 1589 N N . LYS A 1 204 ? 3.778 -9.435 14.673 1.00 94.19 204 LYS A N 1
ATOM 1590 C CA . LYS A 1 204 ? 2.759 -10.411 14.269 1.00 94.19 204 LYS A CA 1
ATOM 1591 C C . LYS A 1 204 ? 1.624 -10.539 15.287 1.00 94.19 204 LYS A C 1
ATOM 1593 O O . LYS A 1 204 ? 0.478 -10.295 14.928 1.00 94.19 204 LYS A O 1
ATOM 1598 N N . ASP A 1 205 ? 1.949 -10.830 16.544 1.00 90.56 205 ASP A N 1
ATOM 1599 C CA . ASP A 1 205 ? 0.964 -11.124 17.598 1.00 90.56 205 ASP A CA 1
ATOM 1600 C C . ASP A 1 205 ? 0.127 -9.901 18.003 1.00 90.56 205 ASP A C 1
ATOM 1602 O O . ASP A 1 205 ? -0.949 -10.036 18.571 1.00 90.56 205 ASP A O 1
ATOM 1606 N N . ARG A 1 206 ? 0.599 -8.687 17.691 1.00 90.81 206 ARG A N 1
ATOM 1607 C CA . ARG A 1 206 ? -0.172 -7.447 17.884 1.00 90.81 206 ARG A CA 1
ATOM 1608 C C . ARG A 1 206 ? -1.086 -7.151 16.699 1.00 90.81 206 ARG A C 1
ATOM 1610 O O . ARG A 1 206 ? -2.111 -6.501 16.864 1.00 90.81 206 ARG A O 1
ATOM 1617 N N . LEU A 1 207 ? -0.707 -7.601 15.505 1.00 90.94 207 LEU A N 1
ATOM 1618 C CA . LEU A 1 207 ? -1.435 -7.357 14.259 1.00 90.94 207 LEU A CA 1
ATOM 1619 C C . LEU A 1 207 ? -2.560 -8.371 14.018 1.00 90.94 207 LEU A C 1
ATOM 1621 O O . LEU A 1 207 ? -3.503 -8.077 13.283 1.00 90.94 207 LEU A O 1
ATOM 1625 N N . ILE A 1 208 ? -2.473 -9.558 14.620 1.00 92.31 208 ILE A N 1
ATOM 1626 C CA . ILE A 1 208 ? -3.490 -10.607 14.514 1.00 92.31 208 ILE A CA 1
ATOM 1627 C C . ILE A 1 208 ? -4.081 -10.905 15.887 1.00 92.31 208 ILE A C 1
ATOM 1629 O O . ILE A 1 208 ? -3.375 -10.923 16.886 1.00 92.31 208 ILE A O 1
ATOM 1633 N N . SER A 1 209 ? -5.382 -11.173 15.935 1.00 78.88 209 SER A N 1
ATOM 1634 C CA . SER A 1 209 ? -5.981 -11.767 17.124 1.00 78.88 209 SER A CA 1
ATOM 1635 C C . SER A 1 209 ? -5.680 -13.261 17.065 1.00 78.88 209 SER A C 1
ATOM 1637 O O . SER A 1 209 ? -6.224 -13.981 16.222 1.00 78.88 209 SER A O 1
ATOM 1639 N N . GLU A 1 210 ? -4.761 -13.742 17.903 1.00 57.28 210 GLU A N 1
ATOM 1640 C CA . GLU A 1 210 ? -4.712 -15.172 18.181 1.00 57.28 210 GLU A CA 1
ATOM 1641 C C . GLU A 1 210 ? -6.003 -15.536 18.909 1.00 57.28 210 GLU A C 1
ATOM 1643 O O . GLU A 1 210 ? -6.260 -15.081 20.022 1.00 57.28 210 GLU A O 1
ATOM 1648 N N . ASN A 1 211 ? -6.840 -16.350 18.263 1.00 45.03 211 ASN A N 1
ATOM 1649 C CA . ASN A 1 211 ? -7.922 -17.043 18.942 1.00 45.03 211 ASN A CA 1
ATOM 1650 C C . ASN A 1 211 ? -7.323 -17.819 20.128 1.00 45.03 211 ASN A C 1
ATOM 1652 O O . ASN A 1 211 ? -6.879 -18.954 19.965 1.00 45.03 211 ASN A O 1
ATOM 1656 N N . GLN A 1 212 ? -7.422 -17.263 21.335 1.00 41.84 212 GLN A N 1
ATOM 1657 C CA . GLN A 1 212 ? -7.299 -17.994 22.601 1.00 41.84 212 GLN A CA 1
ATOM 1658 C C . GLN A 1 212 ? -8.429 -19.037 22.798 1.00 41.84 212 GLN A C 1
ATOM 1660 O O . GLN A 1 212 ? -8.600 -19.561 23.891 1.00 41.84 212 GLN A O 1
ATOM 1665 N N . ASN A 1 213 ? -9.177 -19.390 21.743 1.00 35.62 213 ASN A N 1
ATOM 1666 C CA . ASN A 1 213 ? -10.329 -20.294 21.775 1.00 35.62 213 ASN A CA 1
ATOM 1667 C C . ASN A 1 213 ? -10.173 -21.593 20.967 1.00 35.62 213 ASN A C 1
ATOM 1669 O O . ASN A 1 213 ? -11.159 -22.293 20.777 1.00 35.62 213 ASN A O 1
ATOM 1673 N N . ASN A 1 214 ? -8.963 -21.987 20.558 1.00 35.06 214 ASN A N 1
ATOM 1674 C CA . ASN A 1 214 ? -8.718 -23.381 20.154 1.00 35.06 214 ASN A CA 1
ATOM 1675 C C . ASN A 1 214 ? -8.058 -24.167 21.295 1.00 35.06 214 ASN A C 1
ATOM 1677 O O . ASN A 1 214 ? -6.947 -24.679 21.179 1.00 35.06 214 ASN A O 1
ATOM 1681 N N . ILE A 1 215 ? -8.784 -24.261 22.410 1.00 48.03 215 ILE A N 1
ATOM 1682 C CA . ILE A 1 215 ? -8.645 -25.348 23.377 1.00 48.03 215 ILE A CA 1
ATOM 1683 C C . ILE A 1 215 ? -9.722 -26.385 23.025 1.00 48.03 215 ILE A C 1
ATOM 1685 O O . ILE A 1 215 ? -10.904 -26.063 23.070 1.00 48.03 215 ILE A O 1
ATOM 1689 N N . ARG A 1 216 ? -9.280 -27.626 22.767 1.00 38.62 216 ARG A N 1
ATOM 1690 C CA . ARG A 1 216 ? -10.040 -28.896 22.773 1.00 38.62 216 ARG A CA 1
ATOM 1691 C C . ARG A 1 216 ? -11.086 -29.118 21.669 1.00 38.62 216 ARG A C 1
ATOM 1693 O O . ARG A 1 216 ? -12.213 -28.649 21.776 1.00 38.62 216 ARG A O 1
ATOM 1700 N N . VAL A 1 217 ? -10.741 -30.010 20.736 1.00 40.25 217 VAL A N 1
AT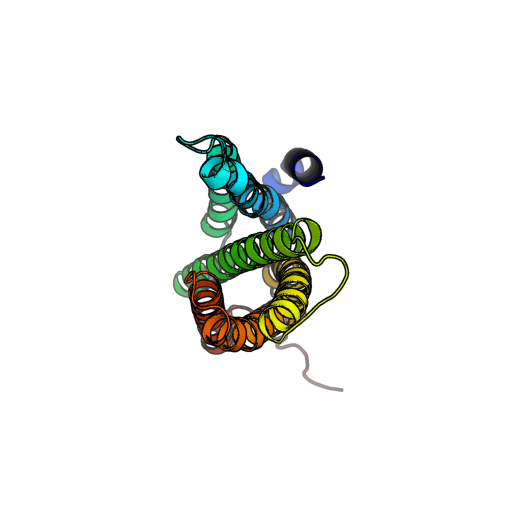OM 1701 C CA . VAL A 1 217 ? -11.453 -31.292 20.546 1.00 40.25 217 VAL A CA 1
ATOM 1702 C C . VAL A 1 217 ? -10.402 -32.387 20.446 1.00 40.25 217 VAL A C 1
ATOM 1704 O O . VAL A 1 217 ? -9.407 -32.147 19.727 1.00 40.25 217 VAL A O 1
#

Sequence (217 aa):
MWRAIGYVAGIVLLAIVPSIYKGKEWTMKVELTAYAVPSISGMFMFLPYISFVGGFPIPMIISFVGLVGFWSVLLLHKHDNLLEKIVNIVTYTFIGMLATHAFVIGIAAQRMLITRAAAPLFDGLEWWILTLSGEVNWIAVLMLFGSIPLMAERKKNGWWLALISALTIVTIDIPTQIIRTKTLDYLVGALLAAGLLALLLIFKDRLISENQNNIRV

Foldseek 3Di:
DLVVLLVVLVVQVVVCVVVVVVVPLLVLLSQLLSLLSLLQVLLLQCPCQVVPPDDDRPSVVSNVVSVVSNLCSLVVDDDPDPVLSVLVSQLSVLLSVLLSLLQNLLVVLVVCCVPDPPPPDQPDDLSVLSVVSNVLSVQLNVLSSVLRSCLSVQHPSSLVSLLVSLVSLLVSLVVNCVSPVPDCSSVVSNVSSVVSNCSSVVCVCSSHPDPPPPDDD

pLDDT: mean 91.01, std 11.09, range [35.06, 98.75]

Secondary structure (DSSP, 8-state):
-HHHHHHHHHHHHHHHHHHHHTT-TTHHHHHHHHHHHHHHHHHHTTHHIIIII-S--THHHHHHHHHHHHHHHHHHS--SSHHHHHHHHHHHHHHHHHHHHHHHHHHHHHHHHHHSTTTT---SHHHHHHHHHHHHHHHHHHHHHHHHHHHHTT-HHHHHHHHHHHHHHHHHHHHHHHH-TT-SHHHHHHHHHHHHHHHHHHTHHHHS---TT----

Radius of gyration: 18.67 Å; chains: 1; bounding box: 46×53×55 Å